Protein AF-A0A8J7JIS2-F1 (afdb_monomer_lite)

Radius of gyration: 19.35 Å; chains: 1; bounding box: 58×45×52 Å

pLDDT: mean 94.59, std 6.71, range [37.44, 98.81]

Foldseek 3Di:
DPPLPQVQVLQLVLLVVCQVVVVFWFWDFACAADPVRQDGGRFIKTWGWHDDPPDIDIFIDGPRVGGTDDDDWDKDQFDPLGFMEIADQSCCRDDLLWWDDFFFDDWADLDQCSFPLVLPPPVDRSHPLVFQFSDWDDDDFWTWGWDFDSRDPDRSGKIKTATDGPPPPPSRRDFDFQADDLVNLQRQLVVLVSHDQKKKKGWHTLQQDPGGGHIIMIDRPVDQASQNSFDWDDPPLFTFRPPQLATKTKDFSPDHSVSVVVVSVVCVVVVFTWMWMRGDRMTIIFTWDNRGQDHPLATRGGQHPCVSRRYHYHSDVVSSVPDHPVSSSVSNPRTGDDD

Sequence (339 aa):
METSSNLTMQLYRAWQQAIADNKLINDFQAVEDDPDGRWAKGDEIAFGIQRLGDQYAYYAQNHTQGRAIQSAVEEKTVDETGFICQFNGYRALRPGGQRKALGRQPAIPANAERCRFSCQDPTQSLSLLVRTPLIQVQLQHFTWSAFYNAAPIDPNGHFLWIPTPLGDPQGVLRHFPQYLTPRLLEDALVLFQTFHQTMLFFNSLHAGASVNHIHFQALYHGSVLAAEKYAFKDFGRYSLLDGYPAKVLAFSKENSWEKIFDWVHQFQKNSIPFNLMLLGDRIILIPRNGDHEIVSEFPGNGLAALGMSGKIVTIDPEAYAKVTRERIEKAFQKMTLDW

Structure (mmCIF, N/CA/C/O backbone):
data_AF-A0A8J7JIS2-F1
#
_entry.id   AF-A0A8J7JIS2-F1
#
loop_
_atom_site.group_PDB
_atom_site.id
_atom_site.type_symbol
_atom_site.label_atom_id
_atom_site.label_alt_id
_atom_site.label_comp_id
_atom_site.label_asym_id
_atom_site.label_entity_id
_atom_site.label_seq_id
_atom_site.pdbx_PDB_ins_code
_atom_site.Cartn_x
_atom_site.Cartn_y
_atom_site.Cartn_z
_atom_site.occupancy
_atom_site.B_iso_or_equiv
_atom_site.auth_seq_id
_atom_site.auth_comp_id
_atom_site.auth_asym_id
_atom_site.auth_atom_id
_atom_site.pdbx_PDB_model_num
ATOM 1 N N . MET A 1 1 ? 33.770 -4.017 5.039 1.00 42.16 1 MET A N 1
ATOM 2 C CA . MET A 1 1 ? 32.358 -3.869 4.641 1.00 42.16 1 MET A CA 1
ATOM 3 C C . MET A 1 1 ? 31.530 -4.330 5.818 1.00 42.16 1 MET A C 1
ATOM 5 O O . MET A 1 1 ? 31.434 -5.530 6.037 1.00 42.16 1 MET A O 1
ATOM 9 N N . GLU A 1 2 ? 31.070 -3.391 6.645 1.00 37.44 2 GLU A N 1
ATOM 10 C CA . GLU A 1 2 ? 30.124 -3.697 7.720 1.00 37.44 2 GLU A CA 1
ATOM 11 C C . GLU A 1 2 ? 28.904 -4.376 7.100 1.00 37.44 2 GLU A C 1
ATOM 13 O O . GLU A 1 2 ? 28.415 -3.945 6.055 1.00 37.44 2 GLU A O 1
ATOM 18 N N . THR A 1 3 ? 28.461 -5.478 7.697 1.00 45.59 3 THR A N 1
ATOM 19 C CA . THR A 1 3 ? 27.216 -6.146 7.326 1.00 45.59 3 THR A CA 1
ATOM 20 C C . THR A 1 3 ? 26.101 -5.112 7.383 1.00 45.59 3 THR A C 1
ATOM 22 O O . THR A 1 3 ? 25.685 -4.738 8.480 1.00 45.59 3 THR A O 1
ATOM 25 N N . SER A 1 4 ? 25.666 -4.618 6.218 1.00 56.75 4 SER A N 1
ATOM 26 C CA . SER A 1 4 ? 24.507 -3.738 6.104 1.00 56.75 4 SER A CA 1
ATOM 27 C C . SER A 1 4 ? 23.373 -4.395 6.879 1.00 56.75 4 SER A C 1
ATOM 29 O O . SER A 1 4 ? 22.944 -5.508 6.567 1.00 56.75 4 SER A O 1
ATOM 31 N N . SER A 1 5 ? 23.008 -3.777 7.996 1.00 65.25 5 SER A N 1
ATOM 32 C CA . SER A 1 5 ? 22.054 -4.337 8.937 1.00 65.25 5 SER A CA 1
ATOM 33 C C . SER A 1 5 ? 20.715 -4.501 8.223 1.00 65.25 5 SER A C 1
ATOM 35 O O . SER A 1 5 ? 20.157 -3.516 7.746 1.00 65.25 5 SER A O 1
ATOM 37 N N . ASN A 1 6 ? 20.209 -5.736 8.144 1.00 88.94 6 ASN A N 1
ATOM 38 C CA . ASN A 1 6 ? 18.956 -6.077 7.468 1.00 88.94 6 ASN A CA 1
ATOM 39 C C . ASN A 1 6 ? 17.817 -5.162 7.962 1.00 88.94 6 ASN A C 1
ATOM 41 O O . ASN A 1 6 ? 17.344 -5.298 9.097 1.00 88.94 6 ASN A O 1
ATOM 45 N N . LEU A 1 7 ? 17.386 -4.223 7.112 1.00 94.12 7 LEU A N 1
ATOM 46 C CA . LEU A 1 7 ? 16.434 -3.178 7.487 1.00 94.12 7 LEU A CA 1
ATOM 47 C C . LEU A 1 7 ? 15.060 -3.762 7.838 1.00 94.12 7 LEU A C 1
ATOM 49 O O . LEU A 1 7 ? 14.380 -3.235 8.717 1.00 94.12 7 LEU A O 1
ATOM 53 N N . THR A 1 8 ? 14.680 -4.895 7.236 1.00 94.25 8 THR A N 1
ATOM 54 C CA . THR A 1 8 ? 13.463 -5.631 7.607 1.00 94.25 8 THR A CA 1
ATOM 55 C C . THR A 1 8 ? 13.491 -6.048 9.073 1.00 94.25 8 THR A C 1
ATOM 57 O O . THR A 1 8 ? 12.515 -5.836 9.789 1.00 94.25 8 THR A O 1
ATOM 60 N N . MET A 1 9 ? 14.608 -6.602 9.551 1.00 93.75 9 MET A N 1
ATOM 61 C CA . MET A 1 9 ? 14.719 -7.036 10.947 1.00 93.75 9 MET A CA 1
ATOM 62 C C . MET A 1 9 ? 14.653 -5.858 11.916 1.00 93.75 9 MET A C 1
ATOM 64 O O . MET A 1 9 ? 14.050 -5.974 12.983 1.00 93.75 9 MET A O 1
ATOM 68 N N . GLN A 1 10 ? 15.252 -4.723 11.551 1.00 95.44 10 GLN A N 1
ATOM 69 C CA . GLN A 1 10 ? 15.156 -3.508 12.355 1.00 95.44 10 GLN A CA 1
ATOM 70 C C . GLN A 1 10 ? 13.709 -3.004 12.410 1.00 95.44 10 GLN A C 1
ATOM 72 O O . GLN A 1 10 ? 13.195 -2.767 13.502 1.00 95.44 10 GLN A O 1
ATOM 77 N N . LEU A 1 11 ? 13.038 -2.891 11.254 1.00 95.44 11 LEU A N 1
ATOM 78 C CA . LEU A 1 11 ? 11.638 -2.458 11.169 1.00 95.44 11 LEU A CA 1
ATOM 79 C C . LEU A 1 11 ? 10.728 -3.346 12.009 1.00 95.44 11 LEU A C 1
ATOM 81 O O . LEU A 1 11 ? 9.891 -2.840 12.751 1.00 95.44 11 LEU A O 1
ATOM 85 N N . TYR A 1 12 ? 10.901 -4.663 11.898 1.00 94.25 12 TYR A N 1
ATOM 86 C CA . TYR A 1 12 ? 10.088 -5.616 12.634 1.00 94.25 12 TYR A CA 1
ATOM 87 C C . TYR A 1 12 ? 10.311 -5.477 14.141 1.00 94.25 12 TYR A C 1
ATOM 89 O O . TYR A 1 12 ? 9.348 -5.345 14.884 1.00 94.25 12 TYR A O 1
ATOM 97 N N . ARG A 1 13 ? 11.558 -5.369 14.614 1.00 95.44 13 ARG A N 1
ATOM 98 C CA . ARG A 1 13 ? 11.826 -5.112 16.041 1.00 95.44 13 ARG A CA 1
ATOM 99 C C . ARG A 1 13 ? 11.199 -3.802 16.524 1.00 95.44 13 ARG A C 1
ATOM 101 O O . ARG A 1 13 ? 10.585 -3.782 17.587 1.00 95.44 13 ARG A O 1
ATOM 108 N N . ALA A 1 14 ? 11.312 -2.728 15.742 1.00 96.56 14 ALA A N 1
ATOM 109 C CA . ALA A 1 14 ? 10.706 -1.442 16.078 1.00 96.56 14 ALA A CA 1
ATOM 110 C C . ALA A 1 14 ? 9.168 -1.522 16.120 1.00 96.56 14 ALA A C 1
ATOM 112 O O . ALA A 1 14 ? 8.544 -0.939 17.003 1.00 96.56 14 ALA A O 1
ATOM 113 N N . TRP A 1 15 ? 8.556 -2.294 15.217 1.00 96.44 15 TRP A N 1
ATOM 114 C CA . TRP A 1 15 ? 7.124 -2.605 15.226 1.00 96.44 15 TRP A CA 1
ATOM 115 C C . TRP A 1 15 ? 6.701 -3.356 16.490 1.00 96.44 15 TRP A C 1
ATOM 117 O O . TRP A 1 15 ? 5.765 -2.940 17.168 1.00 96.44 15 TRP A O 1
ATOM 127 N N . GLN A 1 16 ? 7.417 -4.427 16.841 1.00 96.00 16 GLN A N 1
ATOM 128 C CA . GLN A 1 16 ? 7.144 -5.219 18.042 1.00 96.00 16 GLN A CA 1
ATOM 129 C C . GLN A 1 16 ? 7.253 -4.368 19.312 1.00 96.00 16 GLN A C 1
ATOM 131 O O . GLN A 1 16 ? 6.397 -4.466 20.191 1.00 96.00 16 GLN A O 1
ATOM 136 N N . GLN A 1 17 ? 8.268 -3.500 19.387 1.00 96.94 17 GLN A N 1
ATOM 137 C CA . GLN A 1 17 ? 8.414 -2.557 20.493 1.00 96.94 17 GLN A CA 1
ATOM 138 C C . GLN A 1 17 ? 7.256 -1.555 20.529 1.00 96.94 17 GLN A C 1
ATOM 140 O O . GLN A 1 17 ? 6.696 -1.302 21.588 1.00 96.94 17 GLN A O 1
ATOM 145 N N . ALA A 1 18 ? 6.842 -1.022 19.379 1.00 96.50 18 ALA A N 1
ATOM 146 C CA . ALA A 1 18 ? 5.717 -0.099 19.319 1.00 96.50 18 ALA A CA 1
ATOM 147 C C . ALA A 1 18 ? 4.389 -0.756 19.747 1.00 96.50 18 ALA A C 1
ATOM 149 O O . ALA A 1 18 ? 3.573 -0.093 20.385 1.00 96.50 18 ALA A O 1
ATOM 150 N N . ILE A 1 19 ? 4.180 -2.049 19.456 1.00 96.38 19 ILE A N 1
ATOM 151 C CA . ILE A 1 19 ? 3.048 -2.822 20.001 1.00 96.38 19 ILE A CA 1
ATOM 152 C C . ILE A 1 19 ? 3.158 -2.936 21.520 1.00 96.38 19 ILE A C 1
ATOM 154 O O . ILE A 1 19 ? 2.173 -2.698 22.212 1.00 96.38 19 ILE A O 1
ATOM 158 N N . ALA A 1 20 ? 4.334 -3.297 22.042 1.00 95.56 20 ALA A N 1
ATOM 159 C CA . ALA A 1 20 ? 4.553 -3.438 23.483 1.00 95.56 20 ALA A CA 1
ATOM 160 C C . ALA A 1 20 ? 4.310 -2.121 24.244 1.00 95.56 20 ALA A C 1
ATOM 162 O O . ALA A 1 20 ? 3.803 -2.139 25.362 1.00 95.56 20 ALA A O 1
ATOM 163 N N . ASP A 1 21 ? 4.601 -0.990 23.603 1.00 95.19 21 ASP A N 1
ATOM 164 C CA . ASP A 1 21 ? 4.351 0.356 24.120 1.00 95.19 21 ASP A CA 1
ATOM 165 C C . ASP A 1 21 ? 2.898 0.838 23.890 1.00 95.19 21 ASP A C 1
ATOM 167 O O . ASP A 1 21 ? 2.602 2.008 24.128 1.00 95.19 21 ASP A O 1
ATOM 171 N N . ASN A 1 22 ? 1.997 -0.013 23.375 1.00 93.69 22 ASN A N 1
ATOM 172 C CA . ASN A 1 22 ? 0.615 0.316 22.988 1.00 93.69 22 ASN A CA 1
ATOM 173 C C . ASN A 1 22 ? 0.476 1.471 21.974 1.00 93.69 22 ASN A C 1
ATOM 175 O O . ASN A 1 22 ? -0.593 2.061 21.840 1.00 93.69 22 ASN A O 1
ATOM 179 N N . LYS A 1 23 ? 1.521 1.778 21.196 1.00 93.62 23 LYS A N 1
ATOM 180 C CA . LYS A 1 23 ? 1.511 2.883 20.214 1.00 93.62 23 LYS A CA 1
ATOM 181 C C . LYS A 1 23 ? 0.639 2.598 18.988 1.00 93.62 23 LYS A C 1
ATOM 183 O O . LYS A 1 23 ? 0.361 3.501 18.205 1.00 93.62 23 LYS A O 1
ATOM 188 N N . LEU A 1 24 ? 0.254 1.340 18.774 1.00 94.00 24 LEU A N 1
ATOM 189 C CA . LEU A 1 24 ? -0.487 0.903 17.587 1.00 94.00 24 LEU A CA 1
ATOM 190 C C . LEU A 1 24 ? -1.997 0.829 17.797 1.00 94.00 24 LEU A C 1
ATOM 192 O O . LEU A 1 24 ? -2.705 0.456 16.864 1.00 94.00 24 LEU A O 1
ATOM 196 N N . ILE A 1 25 ? -2.481 1.189 18.983 1.00 94.50 25 ILE A N 1
ATOM 197 C CA . ILE A 1 25 ? -3.898 1.399 19.257 1.00 94.50 25 ILE A CA 1
ATOM 198 C C . ILE A 1 25 ? -4.163 2.887 19.063 1.00 94.50 25 ILE A C 1
ATOM 200 O O . ILE A 1 25 ? -3.504 3.721 19.675 1.00 94.50 25 ILE A O 1
ATOM 204 N N . ASN A 1 26 ? -5.075 3.211 18.152 1.00 92.38 26 ASN A N 1
ATOM 205 C CA . ASN A 1 26 ? -5.429 4.585 17.837 1.00 92.38 26 ASN A CA 1
ATOM 206 C C . ASN A 1 26 ? -6.899 4.821 18.159 1.00 92.38 26 ASN A C 1
ATOM 208 O O . ASN A 1 26 ? -7.743 3.994 17.811 1.00 92.38 26 ASN A O 1
ATOM 212 N N . ASP A 1 27 ? -7.183 5.981 18.738 1.00 92.62 27 ASP A N 1
ATOM 213 C CA . ASP A 1 27 ? -8.536 6.443 19.013 1.00 92.62 27 ASP A CA 1
ATOM 214 C C . ASP A 1 27 ? -9.029 7.391 17.916 1.00 92.62 27 ASP A C 1
ATOM 216 O O . ASP A 1 27 ? -8.308 8.281 17.442 1.00 92.62 27 ASP A O 1
ATOM 220 N N . PHE A 1 28 ? -10.285 7.215 17.521 1.00 91.62 28 PHE A N 1
ATOM 221 C CA . PHE A 1 28 ? -11.003 8.134 16.646 1.00 91.62 28 PHE A CA 1
ATOM 222 C C . PHE A 1 28 ? -12.500 8.108 16.945 1.00 91.62 28 PHE A C 1
ATOM 224 O O . PHE A 1 28 ? -13.026 7.157 17.517 1.00 91.62 28 PHE A O 1
ATOM 231 N N . GLN A 1 29 ? -13.203 9.149 16.507 1.00 92.50 29 GLN A N 1
ATOM 232 C CA . GLN A 1 29 ? -14.660 9.181 16.556 1.00 92.50 29 GLN A CA 1
ATOM 233 C C . GLN A 1 29 ? -15.252 8.503 15.320 1.00 92.50 29 GLN A C 1
ATOM 235 O O . GLN A 1 29 ? -14.838 8.772 14.185 1.00 92.50 29 GLN A O 1
ATOM 240 N N . ALA A 1 30 ? -16.240 7.636 15.531 1.00 91.88 30 ALA A N 1
ATOM 241 C CA . ALA A 1 30 ? -17.000 7.022 14.457 1.00 91.88 30 ALA A CA 1
ATOM 242 C C . ALA A 1 30 ? -17.738 8.097 13.646 1.00 91.88 30 ALA A C 1
ATOM 244 O O . ALA A 1 30 ? -18.489 8.912 14.181 1.00 91.88 30 ALA A O 1
ATOM 245 N N . VAL A 1 31 ? -17.545 8.103 12.328 1.00 90.31 31 VAL A N 1
ATOM 246 C CA . VAL A 1 31 ? -18.157 9.110 11.441 1.00 90.31 31 VAL A CA 1
ATOM 247 C C . VAL A 1 31 ? -19.582 8.750 11.008 1.00 90.31 31 VAL A C 1
ATOM 249 O O . VAL A 1 31 ? -20.302 9.606 10.488 1.00 90.31 31 VAL A O 1
ATOM 252 N N . GLU A 1 32 ? -19.996 7.508 11.252 1.00 89.88 32 GLU A N 1
ATOM 253 C CA . GLU A 1 32 ? -21.295 6.944 10.888 1.00 89.88 32 GLU A CA 1
ATOM 254 C C . GLU A 1 32 ? -21.664 5.753 11.778 1.00 89.88 32 GLU A C 1
ATOM 256 O O . GLU A 1 32 ? -20.810 5.215 12.489 1.00 89.88 32 GLU A O 1
ATOM 261 N N . ASP A 1 33 ? -22.936 5.362 11.716 1.00 90.88 33 ASP A N 1
ATOM 262 C CA . ASP A 1 33 ? -23.473 4.200 12.417 1.00 90.88 33 ASP A CA 1
ATOM 263 C C . ASP A 1 33 ? -23.023 2.898 11.747 1.00 90.88 33 ASP A C 1
ATOM 265 O O . ASP A 1 33 ? -22.961 2.796 10.521 1.00 90.88 33 ASP A O 1
ATOM 269 N N . ASP A 1 34 ? -22.745 1.879 12.555 1.00 88.94 34 ASP A N 1
ATOM 270 C CA . ASP A 1 34 ? -22.508 0.533 12.048 1.00 88.94 34 ASP A CA 1
ATOM 271 C C . ASP A 1 34 ? -23.828 -0.137 11.635 1.00 88.94 34 ASP A C 1
ATOM 273 O O . ASP A 1 34 ? -24.752 -0.186 12.452 1.00 88.94 34 ASP A O 1
ATOM 277 N N . PRO A 1 35 ? -23.927 -0.743 10.438 1.00 85.69 35 PRO A N 1
ATOM 278 C CA . PRO A 1 35 ? -25.125 -1.478 10.030 1.00 85.69 35 PRO A CA 1
ATOM 279 C C . PRO A 1 35 ? -25.492 -2.640 10.964 1.00 85.69 35 PRO A C 1
ATOM 281 O O . PRO A 1 35 ? -26.672 -2.952 11.1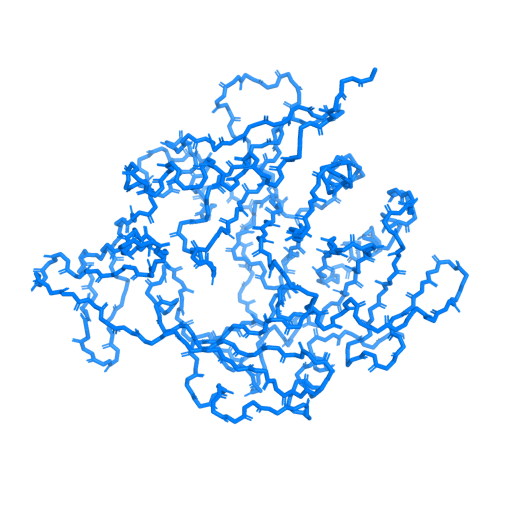10 1.00 85.69 35 PRO A O 1
ATOM 284 N N . ASP A 1 36 ? -24.498 -3.254 11.616 1.00 87.31 36 ASP A N 1
ATOM 285 C CA . ASP A 1 36 ? -24.696 -4.347 12.577 1.00 87.31 36 ASP A CA 1
ATOM 286 C C . ASP A 1 36 ? -24.899 -3.830 14.018 1.00 87.31 36 ASP A C 1
ATOM 288 O O . ASP A 1 36 ? -24.990 -4.612 14.967 1.00 87.31 36 ASP A O 1
ATOM 292 N N . GLY A 1 37 ? -24.954 -2.506 14.205 1.00 90.19 37 GLY A N 1
ATOM 293 C CA . GLY A 1 37 ? -25.183 -1.862 15.492 1.00 90.19 37 GLY A CA 1
ATOM 294 C C . GLY A 1 37 ? -24.044 -2.040 16.497 1.00 90.19 37 GLY A C 1
ATOM 295 O O . GLY A 1 37 ? -24.310 -2.011 17.699 1.00 90.19 37 GLY A O 1
ATOM 296 N N . ARG A 1 38 ? -22.791 -2.244 16.058 1.00 90.06 38 ARG A N 1
ATOM 297 C CA . ARG A 1 38 ? -21.596 -2.360 16.929 1.00 90.06 38 ARG A CA 1
ATOM 298 C C . ARG A 1 38 ? -21.080 -1.013 17.454 1.00 90.06 38 ARG A C 1
ATOM 300 O O . ARG A 1 38 ? -20.414 -0.979 18.490 1.00 90.06 38 ARG A O 1
ATOM 307 N N . TRP A 1 39 ? -21.403 0.086 16.783 1.00 93.06 39 TRP A N 1
ATOM 308 C CA . TRP A 1 39 ? -21.172 1.458 17.245 1.00 93.06 39 TRP A CA 1
ATOM 309 C C . TRP A 1 39 ? -22.180 2.412 16.600 1.00 93.06 39 TRP A C 1
ATOM 311 O O . TRP A 1 39 ? -22.793 2.084 15.582 1.00 93.06 39 TRP A O 1
ATOM 321 N N . ALA A 1 40 ? -22.338 3.585 17.202 1.00 94.69 40 ALA A N 1
ATOM 322 C CA . ALA A 1 40 ? -23.085 4.706 16.653 1.00 94.69 40 ALA A CA 1
ATOM 323 C C . ALA A 1 40 ? -22.133 5.812 16.183 1.00 94.69 40 ALA A C 1
ATOM 325 O O . ALA A 1 40 ? -20.991 5.923 16.638 1.00 94.69 40 ALA A O 1
ATOM 326 N N . LYS A 1 41 ? -22.610 6.667 15.281 1.00 94.44 41 LYS A N 1
ATOM 327 C CA . LYS A 1 41 ? -21.915 7.888 14.884 1.00 94.44 41 LYS A CA 1
ATOM 328 C C . LYS A 1 41 ? -21.607 8.742 16.117 1.00 94.44 41 LYS A C 1
ATOM 330 O O . LYS A 1 41 ? -22.506 9.098 16.874 1.00 94.44 41 LYS A O 1
ATOM 335 N N . GLY A 1 42 ? -20.347 9.139 16.259 1.00 94.19 42 GLY A N 1
ATOM 336 C CA . GLY A 1 42 ? -19.838 9.931 17.377 1.00 94.19 42 GLY A CA 1
ATOM 337 C C . GLY A 1 42 ? -19.219 9.107 18.507 1.00 94.19 42 GLY A C 1
ATOM 338 O O . GLY A 1 42 ? -18.520 9.696 19.326 1.00 94.19 42 GLY A O 1
ATOM 339 N N . ASP A 1 43 ? -19.408 7.782 18.531 1.00 95.62 43 ASP A N 1
ATOM 340 C CA . ASP A 1 43 ? -18.748 6.918 19.513 1.00 95.62 43 ASP A CA 1
ATOM 341 C C . ASP A 1 43 ? -17.219 6.986 19.371 1.00 95.62 43 ASP A C 1
ATOM 343 O O . ASP A 1 43 ? -16.676 7.045 18.263 1.00 95.62 43 ASP A O 1
ATOM 347 N N . GLU A 1 44 ? -16.520 6.932 20.499 1.00 95.69 44 GLU A N 1
ATOM 348 C CA . GLU A 1 44 ? -15.066 6.832 20.572 1.00 95.69 44 GLU A CA 1
ATOM 349 C C . GLU A 1 44 ? -14.636 5.377 20.388 1.00 95.69 44 GLU A C 1
ATOM 351 O O . GLU A 1 44 ? -14.966 4.498 21.192 1.00 95.69 44 GLU A O 1
ATOM 356 N N . ILE A 1 45 ? -13.896 5.121 19.311 1.00 95.00 45 ILE A N 1
ATOM 357 C CA . ILE A 1 45 ? -13.417 3.798 18.929 1.00 95.00 45 ILE A CA 1
ATOM 358 C C . ILE A 1 45 ? -11.902 3.756 19.055 1.00 95.00 45 ILE A C 1
ATOM 360 O O . ILE A 1 45 ? -11.201 4.513 18.384 1.00 95.00 45 ILE A O 1
ATOM 364 N N . ALA A 1 46 ? -11.409 2.805 19.840 1.00 95.25 46 ALA A N 1
ATOM 365 C CA . ALA A 1 46 ? -10.019 2.391 19.808 1.00 95.25 46 ALA A CA 1
ATOM 366 C C . ALA A 1 46 ? -9.861 1.231 18.830 1.00 95.25 46 ALA A C 1
ATOM 368 O O . ALA A 1 46 ? -10.578 0.234 18.921 1.00 95.25 46 ALA A O 1
ATOM 369 N N . PHE A 1 47 ? -8.913 1.335 17.905 1.00 95.06 47 PHE A N 1
ATOM 370 C CA . PHE A 1 47 ? -8.609 0.280 16.942 1.00 95.06 47 PHE A CA 1
ATOM 371 C C . PHE A 1 47 ? -7.110 0.207 16.661 1.00 95.06 47 PHE A C 1
ATOM 373 O O . PHE A 1 47 ? -6.423 1.225 16.551 1.00 95.06 47 PHE A O 1
ATOM 380 N N . GLY A 1 48 ? -6.593 -1.011 16.527 1.00 95.50 48 GLY A N 1
ATOM 381 C CA . GLY A 1 48 ? -5.167 -1.204 16.341 1.00 95.50 48 GLY A CA 1
ATOM 382 C C . GLY A 1 48 ? -4.713 -2.649 16.333 1.00 95.50 48 GLY A C 1
ATOM 383 O O . GLY A 1 48 ? -5.483 -3.567 16.050 1.00 95.50 48 GLY A O 1
ATOM 384 N N . ILE A 1 49 ? -3.438 -2.826 16.668 1.00 97.25 49 ILE A N 1
ATOM 385 C CA . ILE A 1 49 ? -2.807 -4.126 16.887 1.00 97.25 49 ILE A CA 1
ATOM 386 C C . ILE A 1 49 ? -2.348 -4.200 18.335 1.00 97.25 49 ILE A C 1
ATOM 388 O O . ILE A 1 49 ? -1.713 -3.273 18.835 1.00 97.25 49 ILE A O 1
ATOM 392 N N . GLN A 1 50 ? -2.633 -5.326 18.976 1.00 96.38 50 GLN A N 1
ATOM 393 C CA . GLN A 1 50 ? -2.163 -5.643 20.317 1.00 96.38 50 GLN A CA 1
ATOM 394 C C . GLN A 1 50 ? -1.417 -6.976 20.323 1.00 96.38 50 GLN A C 1
ATOM 396 O O . GLN A 1 50 ? -1.575 -7.811 19.426 1.00 96.38 50 GLN A O 1
ATOM 401 N N . ARG A 1 51 ? -0.624 -7.200 21.370 1.00 96.31 51 ARG A N 1
ATOM 402 C CA . ARG A 1 51 ? -0.018 -8.503 21.639 1.00 96.31 51 ARG A CA 1
ATOM 403 C C . ARG A 1 51 ? -1.004 -9.382 22.411 1.00 96.31 51 ARG A C 1
ATOM 405 O O . ARG A 1 51 ? -1.487 -8.980 23.464 1.00 96.31 51 ARG A O 1
ATOM 412 N N . LEU A 1 52 ? -1.255 -10.590 21.913 1.00 93.31 52 LEU A N 1
ATOM 413 C CA . LEU A 1 52 ? -2.048 -11.622 22.579 1.00 93.31 52 LEU A CA 1
ATOM 414 C C . LEU A 1 52 ? -1.196 -12.894 22.696 1.00 93.31 52 LEU A C 1
ATOM 416 O O . LEU A 1 52 ? -1.040 -13.647 21.736 1.00 93.31 52 LEU A O 1
ATOM 420 N N . GLY A 1 53 ? -0.588 -13.102 23.866 1.00 92.31 53 GLY A N 1
ATOM 421 C CA . GLY A 1 53 ? 0.416 -14.153 24.055 1.00 92.31 53 GLY A CA 1
ATOM 422 C C . GLY A 1 53 ? 1.646 -13.920 23.169 1.00 92.31 53 GLY A C 1
ATOM 423 O O . GLY A 1 53 ? 2.283 -12.866 23.245 1.00 92.31 53 GLY A O 1
ATOM 424 N N . ASP A 1 54 ? 1.958 -14.889 22.310 1.00 92.50 54 ASP A N 1
ATOM 425 C CA . ASP A 1 54 ? 3.083 -14.828 21.362 1.00 92.50 54 ASP A CA 1
ATOM 426 C C . ASP A 1 54 ? 2.684 -14.344 19.962 1.00 92.50 54 ASP A C 1
ATOM 428 O O . ASP A 1 54 ? 3.509 -14.321 19.050 1.00 92.50 54 ASP A O 1
ATOM 432 N N . GLN A 1 55 ? 1.426 -13.942 19.784 1.00 94.25 55 GLN A N 1
ATOM 433 C CA . GLN A 1 55 ? 0.896 -13.479 18.507 1.00 94.25 55 GLN A CA 1
ATOM 434 C C . GLN A 1 55 ? 0.503 -12.001 18.565 1.00 94.25 55 GLN A C 1
ATOM 436 O O . GLN A 1 55 ? 0.223 -11.439 19.628 1.00 94.25 55 GLN A O 1
ATOM 441 N N . TYR A 1 56 ? 0.463 -11.374 17.392 1.00 95.38 56 TYR A N 1
ATOM 442 C CA . TYR A 1 56 ? -0.105 -10.044 17.202 1.00 95.38 56 TYR A CA 1
ATOM 443 C C . TYR A 1 56 ? -1.496 -10.183 16.598 1.00 95.38 56 TYR A C 1
ATOM 445 O O . TYR A 1 56 ? -1.684 -10.895 15.613 1.00 95.38 56 TYR A O 1
ATOM 453 N N . ALA A 1 57 ? -2.470 -9.508 17.196 1.00 96.06 57 ALA A N 1
ATOM 454 C CA . ALA A 1 57 ? -3.868 -9.610 16.808 1.00 96.06 57 ALA A CA 1
ATOM 455 C C . ALA A 1 57 ? -4.496 -8.226 16.681 1.00 9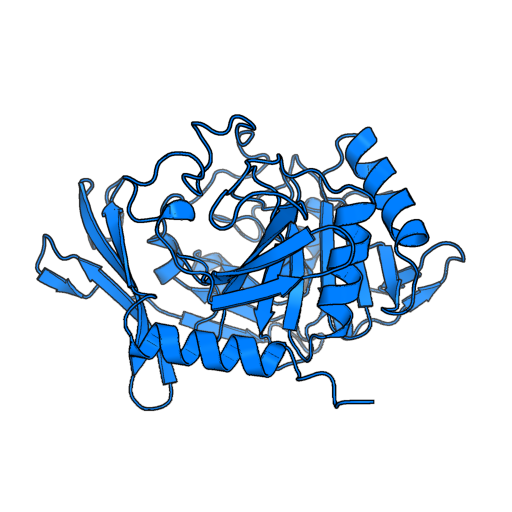6.06 57 ALA A C 1
ATOM 457 O O . ALA A 1 57 ? -4.068 -7.262 17.323 1.00 96.06 57 ALA A O 1
ATOM 458 N N . TYR A 1 58 ? -5.539 -8.142 15.862 1.00 96.94 58 TYR A N 1
ATOM 459 C CA . TYR A 1 58 ? -6.365 -6.948 15.795 1.00 96.94 58 TYR A CA 1
ATOM 460 C C . TYR A 1 58 ? -7.075 -6.705 17.121 1.00 96.94 58 TYR A C 1
ATOM 462 O O . TYR A 1 58 ? -7.562 -7.629 17.774 1.00 96.94 58 TYR A O 1
ATOM 470 N N . TYR A 1 59 ? -7.135 -5.435 17.491 1.00 96.19 59 TYR A N 1
ATOM 471 C CA . TYR A 1 59 ? -7.831 -4.935 18.659 1.00 96.19 59 TYR A CA 1
ATOM 472 C C . TYR A 1 59 ? -8.868 -3.914 18.218 1.00 96.19 59 TYR A C 1
ATOM 474 O O . TYR A 1 59 ? -8.563 -3.050 17.393 1.00 96.19 59 TYR A O 1
ATOM 482 N N . ALA A 1 60 ? -10.072 -3.997 18.782 1.00 96.88 60 ALA A N 1
ATOM 483 C CA . ALA A 1 60 ? -11.052 -2.933 18.667 1.00 96.88 60 ALA A CA 1
ATOM 484 C C . ALA A 1 60 ? -11.964 -2.865 19.897 1.00 96.88 60 ALA A C 1
ATOM 486 O O . ALA A 1 60 ? -12.474 -3.888 20.365 1.00 96.88 60 ALA A O 1
ATOM 487 N N . GLN A 1 61 ? -12.215 -1.653 20.385 1.00 97.12 61 GLN A N 1
ATOM 488 C CA . GLN A 1 61 ? -13.127 -1.385 21.491 1.00 97.12 61 GLN A CA 1
ATOM 489 C C . GLN A 1 61 ? -13.926 -0.111 21.218 1.00 97.12 61 GLN A C 1
ATOM 491 O O . GLN A 1 61 ? -13.383 0.888 20.757 1.00 97.12 61 GLN A O 1
ATOM 496 N N . ASN A 1 62 ? -15.217 -0.148 21.531 1.00 96.88 62 ASN A N 1
ATOM 497 C CA . ASN A 1 62 ? -16.047 1.039 21.651 1.00 96.88 62 ASN A CA 1
ATOM 498 C C . ASN A 1 62 ? -15.940 1.546 23.095 1.00 96.88 62 ASN A C 1
ATOM 500 O O . ASN A 1 62 ? -16.484 0.920 24.010 1.00 96.88 62 ASN A O 1
ATOM 504 N N . HIS A 1 63 ? -15.203 2.635 23.308 1.00 96.75 63 HIS A N 1
ATOM 505 C CA . HIS A 1 63 ? -15.000 3.223 24.631 1.00 96.75 63 HIS A CA 1
ATOM 506 C C . HIS A 1 63 ? -16.281 3.865 25.165 1.00 96.75 63 HIS A C 1
ATOM 508 O O . HIS A 1 63 ? -16.607 3.669 26.335 1.00 96.75 63 HIS A O 1
ATOM 514 N N . THR A 1 64 ? -17.057 4.535 24.308 1.00 96.81 64 THR A N 1
ATOM 515 C CA . THR A 1 64 ? -18.327 5.175 24.689 1.00 96.81 64 THR A CA 1
ATOM 516 C C . THR A 1 64 ? -19.328 4.174 25.259 1.00 96.81 64 THR A C 1
ATOM 518 O O . THR A 1 64 ? -20.001 4.449 26.249 1.00 96.81 64 THR A O 1
ATOM 521 N N . GLN A 1 65 ? -19.408 2.988 24.659 1.00 95.88 65 GLN A N 1
ATOM 522 C CA . GLN A 1 65 ? -20.338 1.933 25.062 1.00 95.88 65 GLN A CA 1
ATOM 523 C C . GLN A 1 65 ? -19.697 0.883 25.981 1.00 95.88 65 GLN A C 1
ATOM 525 O O . GLN A 1 65 ? -20.370 -0.059 26.399 1.00 95.88 65 GLN A O 1
ATOM 530 N N . GLY A 1 66 ? -18.398 1.005 26.272 1.00 95.94 66 GLY A N 1
ATOM 531 C CA . GLY A 1 66 ? -17.662 0.085 27.138 1.00 95.94 66 GLY A CA 1
ATOM 532 C C . GLY A 1 66 ? -17.616 -1.365 26.642 1.00 95.94 66 GLY A C 1
ATOM 533 O O . GLY A 1 66 ? -17.530 -2.277 27.463 1.00 95.94 66 GLY A O 1
ATOM 534 N N . ARG A 1 67 ? -17.682 -1.613 25.324 1.00 95.94 67 ARG A N 1
ATOM 535 C CA . ARG A 1 67 ? -17.737 -2.975 24.755 1.00 95.94 67 ARG A CA 1
ATOM 536 C C . ARG A 1 67 ? -16.655 -3.241 23.718 1.00 95.94 67 ARG A C 1
ATOM 538 O O . ARG A 1 67 ? -16.323 -2.378 22.909 1.00 95.94 67 ARG A O 1
ATOM 545 N N . ALA A 1 68 ? -16.134 -4.465 23.713 1.00 96.25 68 ALA A N 1
ATOM 546 C CA . ALA A 1 68 ? -15.229 -4.925 22.667 1.00 96.25 68 ALA A CA 1
ATOM 547 C C . ALA A 1 68 ? -15.964 -5.015 21.321 1.00 96.25 68 ALA A C 1
ATOM 549 O O . ALA A 1 68 ? -17.110 -5.465 21.260 1.00 96.25 68 ALA A O 1
ATOM 550 N N . ILE A 1 69 ? -15.285 -4.631 20.241 1.00 95.56 69 ILE A N 1
ATOM 551 C CA . ILE A 1 69 ? -15.766 -4.843 18.877 1.00 95.56 69 ILE A CA 1
ATOM 552 C C . ILE A 1 69 ? -15.044 -6.069 18.328 1.00 95.56 69 ILE A C 1
ATOM 554 O O . ILE A 1 69 ? -13.825 -6.076 18.164 1.00 95.56 69 ILE A O 1
ATOM 558 N N . GLN A 1 70 ? -15.803 -7.121 18.038 1.00 94.06 70 GLN A N 1
ATOM 559 C CA . GLN A 1 70 ? -15.265 -8.345 17.457 1.00 94.06 70 GLN A CA 1
ATOM 560 C C . GLN A 1 70 ? -15.522 -8.390 15.953 1.00 94.06 70 GLN A C 1
ATOM 562 O O . GLN A 1 70 ? -16.576 -7.980 15.461 1.00 94.06 70 GLN A O 1
ATOM 567 N N . SER A 1 71 ? -14.538 -8.891 15.216 1.00 93.31 71 SER A N 1
ATOM 568 C CA . SER A 1 71 ? -14.668 -9.197 13.800 1.00 93.31 71 SER A CA 1
ATOM 569 C C . SER A 1 71 ? -13.758 -10.364 13.436 1.00 93.31 71 SER A C 1
ATOM 571 O O . SER A 1 71 ? -12.889 -10.745 14.219 1.00 93.31 71 SER A O 1
ATOM 573 N N . ALA A 1 72 ? -13.963 -10.950 12.260 1.00 94.00 72 ALA A N 1
ATOM 574 C CA . ALA A 1 72 ? -13.141 -12.058 11.801 1.00 94.00 72 ALA A CA 1
ATOM 575 C C . ALA A 1 72 ? -11.979 -11.565 10.930 1.00 94.00 72 ALA A C 1
ATOM 577 O O . ALA A 1 72 ? -12.094 -10.591 10.173 1.00 94.00 72 ALA A O 1
ATOM 578 N N . VAL A 1 73 ? -10.861 -12.277 11.047 1.00 96.44 73 VAL A N 1
ATOM 579 C CA . VAL A 1 73 ? -9.754 -12.224 10.098 1.00 96.44 73 VAL A CA 1
ATOM 580 C C . VAL A 1 73 ? -9.510 -13.642 9.628 1.00 96.44 73 VAL A C 1
ATOM 582 O O . VAL A 1 73 ? -9.068 -14.488 10.398 1.00 96.44 73 VAL A O 1
ATOM 585 N N . GLU A 1 74 ? -9.833 -13.895 8.370 1.00 97.31 74 GLU A N 1
ATOM 586 C CA . GLU A 1 74 ? -9.761 -15.221 7.766 1.00 97.31 74 GLU A CA 1
ATOM 587 C C . GLU A 1 74 ? -8.936 -15.126 6.494 1.00 97.31 74 GLU A C 1
ATOM 589 O O . GLU A 1 74 ? -9.064 -14.168 5.734 1.00 97.31 74 GLU A O 1
ATOM 594 N N . GLU A 1 75 ? -8.090 -16.113 6.240 1.00 97.00 75 GLU A N 1
ATOM 595 C CA . GLU A 1 75 ? -7.228 -16.150 5.066 1.00 97.00 75 GLU A CA 1
ATOM 596 C C . GLU A 1 75 ? -7.355 -17.516 4.393 1.00 97.00 75 GLU A C 1
ATOM 598 O O . GLU A 1 75 ? -7.446 -18.540 5.067 1.00 97.00 75 GLU A O 1
ATOM 603 N N . LYS A 1 76 ? -7.403 -17.535 3.059 1.00 97.19 76 LYS A N 1
ATOM 604 C CA . LYS A 1 76 ? -7.357 -18.774 2.279 1.00 97.19 76 LYS A CA 1
ATOM 605 C C . LYS A 1 76 ? -6.560 -18.591 0.997 1.00 97.19 76 LYS A C 1
ATOM 607 O O . LYS A 1 76 ? -6.629 -17.543 0.348 1.00 97.19 76 LYS A O 1
ATOM 612 N N . THR A 1 77 ? -5.846 -19.638 0.609 1.00 97.75 77 THR A N 1
ATOM 613 C CA . THR A 1 77 ? -5.264 -19.755 -0.729 1.00 97.75 77 THR A CA 1
ATOM 614 C C . THR A 1 77 ? -6.375 -20.069 -1.729 1.00 97.75 77 THR A C 1
ATOM 616 O O . THR A 1 77 ? -7.222 -20.921 -1.470 1.00 97.75 77 THR A O 1
ATOM 619 N N . VAL A 1 78 ? -6.401 -19.349 -2.847 1.00 97.31 78 VAL A N 1
ATOM 620 C CA . VAL A 1 78 ? -7.457 -19.450 -3.864 1.00 97.31 78 VAL A CA 1
ATOM 621 C C . VAL A 1 78 ? -7.190 -20.597 -4.839 1.00 97.31 78 VAL A C 1
ATOM 623 O O . VAL A 1 78 ? -8.132 -21.280 -5.228 1.00 97.31 78 VAL A O 1
ATOM 626 N N . ASP A 1 79 ? -5.931 -20.806 -5.229 1.00 93.31 79 ASP A N 1
ATOM 627 C CA . ASP A 1 79 ? -5.507 -21.823 -6.201 1.00 93.31 79 ASP A CA 1
ATOM 628 C C . ASP A 1 79 ? -4.006 -22.171 -6.072 1.00 93.31 79 ASP A C 1
ATOM 630 O O . ASP A 1 79 ? -3.282 -21.590 -5.255 1.00 93.31 79 ASP A O 1
ATOM 634 N N . GLU A 1 80 ? -3.506 -23.093 -6.908 1.00 91.81 80 GLU A N 1
ATOM 635 C CA . GLU A 1 80 ? -2.082 -23.460 -6.952 1.00 91.81 80 GLU A CA 1
ATOM 636 C C . GLU A 1 80 ? -1.151 -22.325 -7.408 1.00 91.81 80 GLU A C 1
ATOM 638 O O . GLU A 1 80 ? 0.044 -22.333 -7.097 1.00 91.81 80 GLU A O 1
ATOM 643 N N . THR A 1 81 ? -1.682 -21.307 -8.092 1.00 90.12 81 THR A N 1
ATOM 644 C CA . THR A 1 81 ? -0.894 -20.144 -8.523 1.00 90.12 81 THR A CA 1
ATOM 645 C C . THR A 1 81 ? -0.558 -19.209 -7.358 1.00 90.12 81 THR A C 1
ATOM 647 O O . THR A 1 81 ? 0.280 -18.315 -7.488 1.00 90.12 81 THR A O 1
ATOM 650 N N . GLY A 1 82 ? -1.134 -19.463 -6.177 1.00 94.69 82 GLY A N 1
ATOM 651 C CA . GLY A 1 82 ? -0.735 -18.853 -4.916 1.00 94.69 82 GLY A CA 1
ATOM 652 C C . GLY A 1 82 ? -1.398 -17.522 -4.614 1.00 94.69 82 GLY A C 1
ATOM 653 O O . GLY A 1 82 ? -0.861 -16.770 -3.803 1.00 94.69 82 GLY A O 1
ATOM 654 N N . PHE A 1 83 ? -2.530 -17.214 -5.248 1.00 98.00 83 PHE A N 1
ATOM 655 C CA . PHE A 1 83 ? -3.341 -16.086 -4.803 1.00 98.00 83 PHE A CA 1
ATOM 656 C C . PHE A 1 83 ? -3.891 -16.363 -3.408 1.00 98.00 83 PHE A C 1
ATOM 658 O O . PHE A 1 83 ? -4.351 -17.462 -3.103 1.00 98.00 83 PHE A O 1
ATOM 665 N N . ILE A 1 84 ? -3.858 -15.340 -2.568 1.00 97.81 84 ILE A N 1
ATOM 666 C CA . ILE A 1 84 ? -4.365 -15.362 -1.206 1.00 97.81 84 ILE A CA 1
ATOM 667 C C . ILE A 1 84 ? -5.514 -14.367 -1.139 1.00 97.81 84 ILE A C 1
ATOM 669 O O . ILE A 1 84 ? -5.386 -13.227 -1.590 1.00 97.81 84 ILE A O 1
ATOM 673 N N . CYS A 1 85 ? -6.636 -14.786 -0.566 1.00 97.75 85 CYS A N 1
ATOM 674 C CA . CYS A 1 85 ? -7.713 -13.884 -0.201 1.00 97.75 85 CYS A CA 1
ATOM 675 C C . CYS A 1 85 ? -7.829 -13.845 1.318 1.00 97.75 85 CYS A C 1
ATOM 677 O O . CYS A 1 85 ? -7.900 -14.891 1.961 1.00 97.75 85 CYS A O 1
ATOM 679 N N . GLN A 1 86 ? -7.857 -12.640 1.874 1.00 97.31 86 GLN A N 1
ATOM 680 C CA . GLN A 1 86 ? -8.035 -12.379 3.290 1.00 97.31 86 GLN A CA 1
ATOM 681 C C . GLN A 1 86 ? -9.326 -11.584 3.493 1.00 97.31 86 GLN A C 1
ATOM 683 O O . GLN A 1 86 ? -9.469 -10.475 2.969 1.00 97.31 86 GLN A O 1
ATOM 688 N N . PHE A 1 87 ? -10.254 -12.123 4.274 1.00 97.25 87 PHE A N 1
ATOM 689 C CA . PHE A 1 87 ? -11.302 -11.329 4.896 1.00 97.25 87 PHE A CA 1
ATOM 690 C C . PHE A 1 87 ? -10.723 -10.651 6.134 1.00 97.25 87 PHE A C 1
ATOM 692 O O . PHE A 1 87 ? -10.102 -11.303 6.968 1.00 97.25 87 PHE A O 1
ATOM 699 N N . ASN A 1 88 ? -10.906 -9.340 6.256 1.00 96.00 88 ASN A N 1
ATOM 700 C CA . ASN A 1 88 ? -10.493 -8.598 7.441 1.00 96.00 88 ASN A CA 1
ATOM 701 C C . ASN A 1 88 ? -11.572 -7.582 7.814 1.00 96.00 88 ASN A C 1
ATOM 703 O O . ASN A 1 88 ? -11.533 -6.425 7.385 1.00 96.00 88 ASN A O 1
ATOM 707 N N . GLY A 1 89 ? -12.547 -8.024 8.609 1.00 93.88 89 GLY A N 1
ATOM 708 C CA . GLY A 1 89 ? -13.698 -7.197 8.963 1.00 93.88 89 GLY A CA 1
ATOM 709 C C . GLY A 1 89 ? -13.351 -6.013 9.874 1.00 93.88 89 GLY A C 1
ATOM 710 O O . GLY A 1 89 ? -14.018 -4.982 9.813 1.00 93.88 89 GLY A O 1
ATOM 711 N N . TYR A 1 90 ? -12.235 -6.071 10.611 1.00 93.69 90 TYR A N 1
ATOM 712 C CA . TYR A 1 90 ? -11.743 -4.929 11.389 1.00 93.69 90 TYR A CA 1
ATOM 713 C C . TYR A 1 90 ? -11.399 -3.716 10.520 1.00 93.69 90 TYR A C 1
ATOM 715 O O . TYR A 1 90 ? -11.446 -2.578 10.979 1.00 93.69 90 TYR A O 1
ATOM 723 N N . ARG A 1 91 ? -11.089 -3.914 9.234 1.00 91.75 91 ARG A N 1
ATOM 724 C CA . ARG A 1 91 ? -10.783 -2.797 8.331 1.00 91.75 91 ARG A CA 1
ATOM 725 C C . ARG A 1 91 ? -11.986 -1.937 7.970 1.00 91.75 91 ARG A C 1
ATOM 727 O O . ARG A 1 91 ? -11.761 -0.848 7.441 1.00 91.75 91 ARG A O 1
ATOM 734 N N . ALA A 1 92 ? -13.210 -2.387 8.241 1.00 89.38 92 ALA A N 1
ATOM 735 C CA . ALA A 1 92 ? -14.391 -1.536 8.138 1.00 89.38 92 ALA A CA 1
ATOM 736 C C . ALA A 1 92 ? -14.364 -0.400 9.180 1.00 89.38 92 ALA A C 1
ATOM 738 O O . ALA A 1 92 ? -14.902 0.668 8.919 1.00 89.38 92 ALA A O 1
ATOM 739 N N . LEU A 1 93 ? -13.657 -0.591 10.305 1.00 89.06 93 LEU A N 1
ATOM 740 C CA . LEU A 1 93 ? -13.575 0.380 11.403 1.00 89.06 93 LEU A CA 1
ATOM 741 C C . LEU A 1 93 ? -12.736 1.611 11.070 1.00 89.06 93 LEU A C 1
ATOM 743 O O . LEU A 1 93 ? -12.944 2.670 11.650 1.00 89.06 93 LEU A O 1
ATOM 747 N N . ARG A 1 94 ? -11.749 1.487 10.174 1.00 88.06 94 ARG A N 1
ATOM 748 C CA . ARG A 1 94 ? -10.813 2.589 9.912 1.00 88.06 94 ARG A CA 1
ATOM 749 C C . ARG A 1 94 ? -11.565 3.826 9.396 1.00 88.06 94 ARG A C 1
ATOM 751 O O . ARG A 1 94 ? -12.502 3.673 8.609 1.00 88.06 94 ARG A O 1
ATOM 758 N N . PRO A 1 95 ? -11.089 5.048 9.683 1.00 82.62 95 PRO A N 1
ATOM 759 C CA . PRO A 1 95 ? -11.602 6.245 9.027 1.00 82.62 95 PRO A CA 1
ATOM 760 C C . PRO A 1 95 ? -11.580 6.101 7.493 1.00 82.62 95 PRO A C 1
ATOM 762 O O . PRO A 1 95 ? -10.534 5.861 6.882 1.00 82.62 95 PRO A O 1
ATOM 765 N N . GLY A 1 96 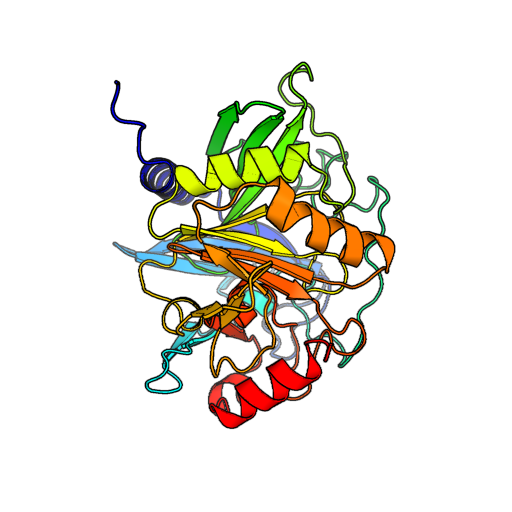? -12.754 6.194 6.858 1.00 83.31 96 GLY A N 1
ATOM 766 C CA . GLY A 1 96 ? -12.920 5.973 5.415 1.00 83.31 96 GLY A CA 1
ATOM 767 C C . GLY A 1 96 ? -12.845 4.505 4.960 1.00 83.31 96 GLY A C 1
ATOM 768 O O . GLY A 1 96 ? -12.609 4.247 3.777 1.00 83.31 96 GLY A O 1
ATOM 769 N N . GLY A 1 97 ? -13.011 3.550 5.881 1.00 83.88 97 GLY A N 1
ATOM 770 C CA . GLY A 1 97 ? -13.066 2.104 5.637 1.00 83.88 97 GLY A CA 1
ATOM 771 C C . GLY A 1 97 ? -14.363 1.593 5.027 1.00 83.88 97 GLY A C 1
ATOM 772 O O . GLY A 1 97 ? -14.454 0.405 4.729 1.00 83.88 97 GLY A O 1
ATOM 773 N N . GLN A 1 98 ? -15.320 2.490 4.824 1.00 83.00 98 GLN A N 1
ATOM 774 C CA . GLN A 1 98 ? -16.668 2.170 4.396 1.00 83.00 98 GLN A CA 1
ATOM 775 C C . GLN A 1 98 ? -16.742 1.608 2.991 1.00 83.00 98 GLN A C 1
ATOM 777 O O . GLN A 1 98 ? -15.839 1.801 2.170 1.00 83.00 98 GLN A O 1
ATOM 782 N N . ARG A 1 99 ? -17.858 0.924 2.715 1.00 88.06 99 ARG A N 1
ATOM 783 C CA . ARG A 1 99 ? -18.154 0.421 1.377 1.00 88.06 99 ARG A CA 1
ATOM 784 C C . ARG A 1 99 ? -18.233 1.592 0.410 1.00 88.06 99 ARG A C 1
ATOM 786 O O . ARG A 1 99 ? -19.101 2.453 0.503 1.00 88.06 99 ARG A O 1
ATOM 793 N N . LYS A 1 100 ? -17.311 1.598 -0.539 1.00 91.81 100 LYS A N 1
ATOM 794 C CA . LYS A 1 100 ? -17.273 2.578 -1.614 1.00 91.81 100 LYS A CA 1
ATOM 795 C C . LYS A 1 100 ? -18.092 2.112 -2.812 1.00 91.81 100 LYS A C 1
ATOM 797 O O . LYS A 1 100 ? -18.234 0.910 -3.051 1.00 91.81 100 LYS A O 1
ATOM 802 N N . ALA A 1 101 ? -18.599 3.080 -3.570 1.00 95.25 101 ALA A N 1
ATOM 803 C CA . ALA A 1 101 ? -19.301 2.827 -4.821 1.00 95.25 101 ALA A CA 1
ATOM 804 C C . ALA A 1 101 ? -18.381 2.143 -5.844 1.00 95.25 101 ALA A C 1
ATOM 806 O O . ALA A 1 101 ? -17.163 2.329 -5.818 1.00 95.25 101 ALA A O 1
ATOM 807 N N . LEU A 1 102 ? -18.973 1.364 -6.750 1.00 97.31 102 LEU A N 1
ATOM 808 C CA . LEU A 1 102 ? -18.249 0.768 -7.872 1.00 97.31 102 LEU A CA 1
ATOM 809 C C . LEU A 1 102 ? -17.741 1.852 -8.835 1.00 97.31 102 LEU A C 1
ATOM 811 O O . LEU A 1 102 ? -18.350 2.911 -8.973 1.00 97.31 102 LEU A O 1
ATOM 815 N N . GLY A 1 103 ? -16.651 1.545 -9.531 1.00 97.69 103 GLY A N 1
ATOM 816 C CA . GLY A 1 103 ? -16.016 2.414 -10.512 1.00 97.69 103 GLY A CA 1
ATOM 817 C C . GLY A 1 103 ? -15.053 3.426 -9.895 1.00 97.69 103 GLY A C 1
ATOM 818 O O . GLY A 1 103 ? -14.430 3.176 -8.855 1.00 97.69 103 GLY A O 1
ATOM 819 N N . ARG A 1 104 ? -14.911 4.564 -10.574 1.00 97.44 104 ARG A N 1
ATOM 820 C CA . ARG A 1 104 ? -14.028 5.671 -10.198 1.00 97.44 104 ARG A CA 1
ATOM 821 C C . ARG A 1 104 ? -14.383 6.275 -8.846 1.00 97.44 104 ARG A C 1
ATOM 823 O O . ARG A 1 104 ? -15.546 6.547 -8.557 1.00 97.44 104 ARG A O 1
ATOM 830 N N . GLN A 1 105 ? -13.364 6.559 -8.046 1.00 96.88 105 GLN A N 1
ATOM 831 C CA . GLN A 1 105 ? -13.514 7.224 -6.759 1.00 96.88 105 GLN A CA 1
ATOM 832 C C . GLN A 1 105 ? -13.293 8.738 -6.883 1.00 96.88 105 GLN A C 1
ATOM 834 O O . GLN A 1 105 ? -12.592 9.199 -7.792 1.00 96.88 105 GLN A O 1
ATOM 839 N N . PRO A 1 106 ? -13.855 9.541 -5.958 1.00 96.19 106 PRO A N 1
ATOM 840 C CA . PRO A 1 106 ? -13.581 10.970 -5.908 1.00 96.19 106 PRO A CA 1
ATOM 841 C C . PRO A 1 106 ? -12.080 11.259 -5.813 1.00 96.19 106 PRO A C 1
ATOM 843 O O . PRO A 1 106 ? -11.348 10.588 -5.079 1.00 96.19 106 PRO A O 1
ATOM 846 N N . ALA A 1 107 ? -11.628 12.289 -6.530 1.00 96.62 107 ALA A N 1
ATOM 847 C CA . ALA A 1 107 ? -10.237 12.718 -6.488 1.00 96.62 107 ALA A CA 1
ATOM 848 C C . ALA A 1 107 ? -9.827 13.128 -5.063 1.00 96.62 107 ALA A C 1
ATOM 850 O O . ALA A 1 107 ? -10.569 13.808 -4.349 1.00 96.62 107 ALA A O 1
ATOM 851 N N . ILE A 1 108 ? -8.620 12.730 -4.659 1.00 96.38 108 ILE A N 1
ATOM 852 C CA . ILE A 1 108 ? -8.066 13.081 -3.350 1.00 96.38 108 ILE A CA 1
ATOM 853 C C . ILE A 1 108 ? -7.398 14.458 -3.467 1.00 96.38 108 ILE A C 1
ATOM 855 O O . ILE A 1 108 ? -6.477 14.603 -4.279 1.00 96.38 108 ILE A O 1
ATOM 859 N N . PRO A 1 109 ? -7.815 15.462 -2.674 1.00 96.25 109 PRO A N 1
ATOM 860 C CA . PRO A 1 109 ? -7.261 16.810 -2.764 1.00 96.25 109 PRO A CA 1
ATOM 861 C C . PRO A 1 109 ? -5.743 16.823 -2.560 1.00 96.25 109 PRO A C 1
ATOM 863 O O . PRO A 1 109 ? -5.238 16.125 -1.685 1.00 96.25 109 PRO A O 1
ATOM 866 N N . ALA A 1 110 ? -5.029 17.616 -3.363 1.00 95.56 110 ALA A N 1
ATOM 867 C CA . ALA A 1 110 ? -3.571 17.773 -3.285 1.00 95.56 110 ALA A CA 1
ATOM 868 C C . ALA A 1 110 ? -3.121 18.842 -2.277 1.00 95.56 110 ALA A C 1
ATOM 870 O O . ALA A 1 110 ? -1.930 19.087 -2.132 1.00 95.56 110 ALA A O 1
ATOM 871 N N . ASN A 1 111 ? -4.064 19.539 -1.644 1.00 96.19 111 ASN A N 1
ATOM 872 C CA . ASN A 1 111 ? -3.755 20.624 -0.730 1.00 96.19 111 ASN A CA 1
ATOM 873 C C . ASN A 1 111 ? -3.449 20.078 0.673 1.00 96.19 111 ASN A C 1
ATOM 875 O O . ASN A 1 111 ? -4.110 19.157 1.168 1.00 96.19 111 ASN A O 1
ATOM 879 N N . ALA A 1 112 ? -2.436 20.655 1.310 1.00 96.12 112 ALA A N 1
ATOM 880 C CA . ALA A 1 112 ? -1.860 20.131 2.539 1.00 96.12 112 ALA A CA 1
ATOM 881 C C . ALA A 1 112 ? -2.820 20.219 3.740 1.00 96.12 112 ALA A C 1
ATOM 883 O O . ALA A 1 112 ? -2.819 19.324 4.585 1.00 96.12 112 ALA A O 1
ATOM 884 N N . GLU A 1 113 ? -3.729 21.198 3.747 1.00 95.75 113 GLU A N 1
ATOM 885 C CA . GLU A 1 113 ? -4.736 21.410 4.798 1.00 95.75 113 GLU A CA 1
ATOM 886 C C . GLU A 1 113 ? -5.783 20.286 4.838 1.00 95.75 113 GLU A C 1
ATOM 888 O O . GLU A 1 113 ? -6.482 20.106 5.831 1.00 95.75 113 GLU A O 1
ATOM 893 N N . ARG A 1 114 ? -5.915 19.520 3.745 1.00 95.06 114 ARG A N 1
ATOM 894 C CA . ARG A 1 114 ? -6.804 18.349 3.639 1.00 95.06 114 ARG A CA 1
ATOM 895 C C . ARG A 1 114 ? -6.037 17.029 3.605 1.00 95.06 114 ARG A C 1
ATOM 897 O O . ARG A 1 114 ? -6.606 15.983 3.280 1.00 95.06 114 ARG A O 1
ATOM 904 N N . CYS A 1 115 ? -4.742 17.053 3.915 1.00 96.25 115 CYS A N 1
ATOM 905 C CA . CYS A 1 115 ? -3.934 15.848 3.947 1.00 96.25 115 CYS A CA 1
ATOM 906 C C . CYS A 1 115 ? -4.416 14.920 5.069 1.00 96.25 115 CYS A C 1
ATOM 908 O O . CYS A 1 115 ? -4.423 15.296 6.234 1.00 96.25 115 CYS A O 1
ATOM 910 N N . ARG A 1 116 ? -4.750 13.667 4.740 1.00 94.88 116 ARG A N 1
ATOM 911 C CA . ARG A 1 116 ? -5.203 12.666 5.729 1.00 94.88 116 ARG A CA 1
ATOM 912 C C . ARG A 1 116 ? -4.111 12.170 6.684 1.00 94.88 116 ARG A C 1
ATOM 914 O O . ARG A 1 116 ? -4.410 11.417 7.600 1.00 94.88 116 ARG A O 1
ATOM 921 N N . PHE A 1 117 ? -2.861 12.570 6.465 1.00 95.75 117 PHE A N 1
ATOM 922 C CA . PHE A 1 117 ? -1.790 12.425 7.454 1.00 95.75 117 PHE A CA 1
ATOM 923 C C . PHE A 1 117 ? -1.725 13.598 8.438 1.00 95.75 117 PHE A C 1
ATOM 925 O O . PHE A 1 117 ? -0.833 13.620 9.284 1.00 95.75 117 PHE A O 1
ATOM 932 N N . SER A 1 118 ? -2.609 14.590 8.287 1.00 95.44 118 SER A N 1
ATOM 933 C CA . SER A 1 118 ? -2.640 15.829 9.065 1.00 95.44 118 SER A CA 1
ATOM 934 C C . SER A 1 118 ? -1.259 16.481 9.162 1.00 95.44 118 SER A C 1
ATOM 936 O O . SER A 1 118 ? -0.859 16.978 10.207 1.00 95.44 118 SER A O 1
ATOM 938 N N . CYS A 1 119 ? -0.504 16.479 8.056 1.00 95.25 119 CYS A N 1
ATOM 939 C CA . CYS A 1 119 ? 0.913 16.861 8.024 1.00 95.25 119 CYS A CA 1
ATOM 940 C C . CYS A 1 119 ? 1.189 18.355 8.284 1.00 95.25 119 CYS A C 1
ATOM 942 O O . CYS A 1 119 ? 2.329 18.789 8.168 1.00 95.25 119 CYS A O 1
ATOM 944 N N . GLN A 1 120 ? 0.160 19.139 8.604 1.00 95.06 120 GLN A N 1
ATOM 945 C CA . GLN A 1 120 ? 0.245 20.541 9.023 1.00 95.06 120 GLN A CA 1
ATOM 946 C C . GLN A 1 120 ? -0.530 20.824 10.319 1.00 95.06 120 GLN A C 1
ATOM 948 O O . GLN A 1 120 ? -0.523 21.955 10.791 1.00 95.06 120 GLN A O 1
ATOM 953 N N . ASP A 1 121 ? -1.197 19.820 10.891 1.00 94.69 121 ASP A N 1
ATOM 954 C CA . ASP A 1 121 ? -2.020 19.970 12.087 1.00 94.69 121 ASP A CA 1
ATOM 955 C C . ASP A 1 121 ? -1.575 18.948 13.146 1.00 94.69 121 ASP A C 1
ATOM 957 O O . ASP A 1 121 ? -1.923 17.766 13.044 1.00 94.69 121 ASP A O 1
ATOM 961 N N . PRO A 1 122 ? -0.777 19.363 14.147 1.00 94.81 122 PRO A N 1
ATOM 962 C CA . PRO A 1 122 ? -0.341 18.486 15.228 1.00 94.81 122 PRO A CA 1
ATOM 963 C C . PRO A 1 122 ? -1.443 18.230 16.268 1.00 94.81 122 PRO A C 1
ATOM 965 O O . PRO A 1 122 ? -1.241 17.420 17.164 1.00 94.81 122 PRO A O 1
ATOM 968 N N . THR A 1 123 ? -2.598 18.902 16.187 1.00 93.81 123 THR A N 1
ATOM 969 C CA . THR A 1 123 ? -3.702 18.689 17.139 1.00 93.81 123 THR A CA 1
ATOM 970 C C . THR A 1 123 ? -4.508 17.427 16.827 1.00 93.81 123 THR A C 1
ATOM 972 O O . THR A 1 123 ? -5.192 16.898 17.700 1.00 93.81 123 THR A O 1
ATOM 975 N N . GLN A 1 124 ? -4.400 16.903 15.601 1.00 90.94 124 GLN A N 1
ATOM 976 C CA . GLN A 1 124 ? -5.040 15.649 15.206 1.00 90.94 124 GLN A CA 1
ATOM 977 C C . GLN A 1 124 ? -4.283 14.456 15.798 1.00 90.94 124 GLN A C 1
ATOM 979 O O . GLN A 1 124 ? -3.085 14.304 15.556 1.00 90.94 124 GLN A O 1
ATOM 984 N N . SER A 1 125 ? -4.991 13.548 16.476 1.00 87.88 125 SER A N 1
ATOM 985 C CA . SER A 1 125 ? -4.403 12.354 17.113 1.00 87.88 125 SER A CA 1
ATOM 986 C C . SER A 1 125 ? -3.617 11.464 16.140 1.00 87.88 125 SER A C 1
ATOM 988 O O . SER A 1 125 ? -2.587 10.896 16.494 1.00 87.88 125 SER A O 1
ATOM 990 N N . LEU A 1 126 ? -4.070 11.374 14.886 1.00 89.62 126 LEU A N 1
ATOM 991 C CA . LEU A 1 126 ? -3.435 10.574 13.833 1.00 89.62 126 LEU A CA 1
ATOM 992 C C . LEU A 1 126 ? -2.346 11.322 13.045 1.00 89.62 126 LEU A C 1
ATOM 994 O O . LEU A 1 126 ? -1.805 10.771 12.079 1.00 89.62 126 LEU A O 1
ATOM 998 N N . SER A 1 127 ? -2.027 12.563 13.423 1.00 94.75 127 SER A N 1
ATOM 999 C CA . SER A 1 127 ? -1.050 13.390 12.715 1.00 94.75 127 SER A CA 1
ATOM 1000 C C . SER A 1 127 ? 0.335 12.759 12.708 1.00 94.75 127 SER A C 1
ATOM 1002 O O . SER A 1 127 ? 0.846 12.323 13.738 1.00 94.75 127 SER A O 1
ATOM 1004 N N . LEU A 1 128 ? 0.997 12.757 11.550 1.00 95.62 128 LEU A N 1
ATOM 1005 C CA . LEU A 1 128 ? 2.398 12.335 11.472 1.00 95.62 128 LEU A CA 1
ATOM 1006 C C . LEU A 1 128 ? 3.349 13.275 12.232 1.00 95.62 128 LEU A C 1
ATOM 1008 O O . LEU A 1 128 ? 4.451 12.855 12.562 1.00 95.62 128 LEU A O 1
ATOM 1012 N N . LEU A 1 129 ? 2.932 14.508 12.545 1.00 94.94 129 LEU A N 1
ATOM 1013 C CA . LEU A 1 129 ? 3.752 15.476 13.286 1.00 94.94 129 LEU A CA 1
ATOM 1014 C C . LEU A 1 129 ? 3.947 15.105 14.762 1.00 94.94 129 LEU A C 1
ATOM 1016 O O . LEU A 1 129 ? 4.942 15.500 15.361 1.00 94.94 129 LEU A O 1
ATOM 1020 N N . VAL A 1 130 ? 3.009 14.358 15.351 1.00 93.81 130 VAL A N 1
ATOM 1021 C CA . VAL A 1 130 ? 3.060 13.948 16.769 1.00 93.81 130 VAL A CA 1
ATOM 1022 C C . VAL A 1 130 ? 3.477 12.493 16.953 1.00 93.81 130 VAL A C 1
ATOM 1024 O O . VAL A 1 130 ? 3.552 11.992 18.072 1.00 93.81 130 VAL A O 1
ATOM 1027 N N . ARG A 1 131 ? 3.755 11.795 15.851 1.00 93.31 131 ARG A N 1
ATOM 1028 C CA . ARG A 1 131 ? 4.130 10.385 15.852 1.00 93.31 131 ARG A CA 1
ATOM 1029 C C . ARG A 1 131 ? 5.630 10.277 15.648 1.00 93.31 131 ARG A C 1
ATOM 1031 O O . ARG A 1 131 ? 6.177 10.822 14.699 1.00 93.31 131 ARG A O 1
ATOM 1038 N N . THR A 1 132 ? 6.307 9.545 16.522 1.00 94.31 132 THR A N 1
ATOM 1039 C CA . THR A 1 132 ? 7.734 9.269 16.346 1.00 94.31 132 THR A CA 1
ATOM 1040 C C . THR A 1 132 ? 7.918 8.239 15.225 1.00 94.31 132 THR A C 1
ATOM 1042 O O . THR A 1 132 ? 7.273 7.184 15.276 1.00 94.31 132 THR A O 1
ATOM 1045 N N . PRO A 1 133 ? 8.777 8.495 14.218 1.00 96.56 133 PRO A N 1
ATOM 1046 C CA . PRO A 1 133 ? 9.172 7.467 13.265 1.00 96.56 133 PRO A CA 1
ATOM 1047 C C . PRO A 1 133 ? 9.735 6.240 13.991 1.00 96.56 133 PRO A C 1
ATOM 1049 O O . PRO A 1 133 ? 10.484 6.370 14.954 1.00 96.56 133 PRO A O 1
ATOM 1052 N N . LEU A 1 134 ? 9.401 5.046 13.511 1.00 97.00 134 LEU A N 1
ATOM 1053 C CA . LEU A 1 134 ? 9.975 3.793 14.000 1.00 97.00 134 LEU A CA 1
ATOM 1054 C C . LEU A 1 134 ? 11.462 3.703 13.653 1.00 97.00 134 LEU A C 1
ATOM 1056 O O . LEU A 1 134 ? 12.263 3.259 14.469 1.00 97.00 134 LEU A O 1
ATOM 1060 N N . ILE A 1 135 ? 11.809 4.105 12.427 1.00 96.81 135 ILE A N 1
ATOM 1061 C CA . ILE A 1 135 ? 13.167 4.109 11.878 1.00 96.81 135 ILE A CA 1
ATOM 1062 C C . ILE A 1 135 ? 13.304 5.296 10.930 1.00 96.81 135 ILE A C 1
ATOM 1064 O O . ILE A 1 135 ? 12.335 5.695 10.280 1.00 96.81 135 ILE A O 1
ATOM 1068 N N . GLN A 1 136 ? 14.518 5.832 10.824 1.00 96.56 136 GLN A N 1
ATOM 1069 C CA . GLN A 1 136 ? 14.891 6.796 9.797 1.00 96.56 136 GLN A CA 1
ATOM 1070 C C . GLN A 1 136 ? 16.142 6.313 9.065 1.00 96.56 136 GLN A C 1
ATOM 1072 O O . GLN A 1 136 ? 17.078 5.818 9.691 1.00 96.56 136 GLN A O 1
ATOM 1077 N N . VAL A 1 137 ? 16.151 6.455 7.743 1.00 96.56 137 VAL A N 1
ATOM 1078 C CA . VAL A 1 137 ? 17.274 6.083 6.878 1.00 96.56 137 VAL A CA 1
ATOM 1079 C C . VAL A 1 137 ? 17.612 7.276 6.004 1.00 96.56 137 VAL A C 1
ATOM 1081 O O . VAL A 1 137 ? 16.774 7.747 5.238 1.00 96.56 137 VAL A O 1
ATOM 1084 N N . GLN A 1 138 ? 18.836 7.776 6.118 1.00 96.75 138 GLN A N 1
ATOM 1085 C CA . GLN A 1 138 ? 19.330 8.816 5.228 1.00 96.75 138 GLN A CA 1
ATOM 1086 C C . GLN A 1 138 ? 19.865 8.174 3.945 1.00 96.75 138 GLN A C 1
ATOM 1088 O O . GLN A 1 138 ? 20.773 7.346 4.006 1.00 96.75 138 GLN A O 1
ATOM 1093 N N . LEU A 1 139 ? 19.293 8.546 2.803 1.00 97.06 139 LEU A N 1
ATOM 1094 C CA . LEU A 1 139 ? 19.721 8.106 1.475 1.00 97.06 139 LEU A CA 1
ATOM 1095 C C . LEU A 1 139 ? 20.325 9.284 0.699 1.00 97.06 139 LEU A C 1
ATOM 1097 O O . LEU A 1 139 ? 20.727 10.283 1.298 1.00 97.06 139 LEU A O 1
ATOM 1101 N N . GLN A 1 140 ? 20.458 9.154 -0.621 1.00 97.56 140 GLN A N 1
ATOM 1102 C CA . GLN A 1 140 ? 21.169 10.129 -1.443 1.00 97.56 140 GLN A CA 1
ATOM 1103 C C . GLN A 1 140 ? 20.439 11.472 -1.507 1.00 97.56 140 GLN A C 1
ATOM 1105 O O . GLN A 1 140 ? 21.090 12.518 -1.494 1.00 97.56 140 GLN A O 1
ATOM 1110 N N . HIS A 1 141 ? 19.105 11.455 -1.575 1.00 97.88 141 HIS A N 1
ATOM 1111 C CA . HIS A 1 141 ? 18.310 12.668 -1.793 1.00 97.88 141 HIS A CA 1
ATOM 1112 C C . HIS A 1 141 ? 17.403 13.031 -0.620 1.00 97.88 141 HIS A C 1
ATOM 1114 O O . HIS A 1 141 ? 17.080 14.211 -0.444 1.00 97.88 141 HIS A O 1
ATOM 1120 N N . PHE A 1 142 ? 16.994 12.045 0.178 1.00 98.06 142 PHE A N 1
ATOM 1121 C CA . PHE A 1 142 ? 16.049 12.230 1.274 1.00 98.06 142 PHE A CA 1
ATOM 1122 C C . PHE A 1 142 ? 16.452 11.456 2.536 1.00 98.06 142 PHE A C 1
ATOM 1124 O O . PHE A 1 142 ? 17.096 10.408 2.488 1.00 98.06 142 PHE A O 1
ATOM 1131 N N . THR A 1 143 ? 15.980 11.940 3.683 1.00 97.38 143 THR A N 1
ATOM 1132 C CA . THR A 1 143 ? 15.810 11.123 4.885 1.00 97.38 143 THR A CA 1
ATOM 1133 C C . THR A 1 143 ? 14.439 10.463 4.826 1.00 97.38 143 THR A C 1
ATOM 1135 O O . THR A 1 143 ? 13.408 11.134 4.870 1.00 97.38 143 THR A O 1
ATOM 1138 N N . TRP A 1 144 ? 14.419 9.140 4.745 1.00 97.75 144 TRP A N 1
ATOM 1139 C CA . TRP A 1 144 ? 13.211 8.329 4.706 1.00 97.75 144 TRP A CA 1
ATOM 1140 C C . TRP A 1 144 ? 12.817 7.905 6.112 1.00 97.75 144 TRP A C 1
ATOM 1142 O O . TRP A 1 144 ? 13.565 7.206 6.791 1.00 97.75 144 TRP A O 1
ATOM 1152 N N . SER A 1 145 ? 11.633 8.323 6.547 1.00 97.88 145 SER A N 1
ATOM 1153 C CA . SER A 1 145 ? 11.096 8.011 7.871 1.00 97.88 145 SER A CA 1
ATOM 1154 C C . SER A 1 145 ? 9.999 6.955 7.758 1.00 97.88 145 SER A C 1
ATOM 1156 O O . SER A 1 145 ? 9.021 7.153 7.036 1.00 97.88 145 SER A O 1
ATOM 1158 N N . ALA A 1 146 ? 10.156 5.840 8.469 1.00 98.12 146 ALA A N 1
ATOM 1159 C CA . ALA A 1 146 ? 9.160 4.781 8.555 1.00 98.12 146 ALA A CA 1
ATOM 1160 C C . ALA A 1 146 ? 8.222 5.025 9.738 1.00 98.12 146 ALA A C 1
ATOM 1162 O O . ALA A 1 146 ? 8.651 5.016 10.887 1.00 98.12 146 ALA A O 1
ATOM 1163 N N . PHE A 1 147 ? 6.930 5.172 9.481 1.00 97.88 147 PHE A N 1
ATOM 1164 C CA . PHE A 1 147 ? 5.879 5.208 10.497 1.00 97.88 147 PHE A CA 1
ATOM 1165 C C . PHE A 1 147 ? 5.060 3.919 10.419 1.00 97.88 147 PHE A C 1
ATOM 1167 O O . PHE A 1 147 ? 4.928 3.337 9.346 1.00 97.88 147 PHE A O 1
ATOM 1174 N N . TYR A 1 148 ? 4.446 3.474 11.515 1.00 96.38 148 TYR A N 1
ATOM 1175 C CA . TYR A 1 148 ? 3.397 2.452 11.407 1.00 96.38 148 TYR A CA 1
ATOM 1176 C C . TYR A 1 148 ? 2.198 3.007 10.619 1.00 96.38 148 TYR A C 1
ATOM 1178 O O . TYR A 1 148 ? 1.952 4.212 10.588 1.00 96.38 148 TYR A O 1
ATOM 1186 N N . ASN A 1 149 ? 1.414 2.167 9.964 1.00 95.94 149 ASN A N 1
ATOM 1187 C CA . ASN A 1 149 ? 0.110 2.594 9.473 1.00 95.94 149 ASN A CA 1
ATOM 1188 C C . ASN A 1 149 ? -0.875 2.617 10.653 1.00 95.94 149 ASN A C 1
ATOM 1190 O O . ASN A 1 149 ? -0.913 1.658 11.417 1.00 95.94 149 ASN A O 1
ATOM 1194 N N . ALA A 1 150 ? -1.672 3.680 10.802 1.00 92.94 150 ALA A N 1
ATOM 1195 C CA . ALA A 1 150 ? -2.681 3.768 11.866 1.00 92.94 150 ALA A CA 1
ATOM 119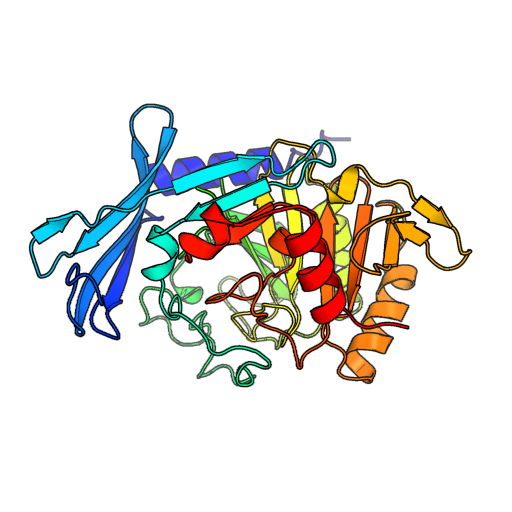6 C C . ALA A 1 150 ? -3.782 2.696 11.734 1.00 92.94 150 ALA A C 1
ATOM 1198 O O . ALA A 1 150 ? -4.404 2.313 12.716 1.00 92.94 150 ALA A O 1
ATOM 1199 N N . ALA A 1 151 ? -4.001 2.184 10.518 1.00 93.31 151 ALA A N 1
ATOM 1200 C CA . ALA A 1 151 ? -4.912 1.081 10.239 1.00 93.31 151 ALA A CA 1
ATOM 1201 C C . ALA A 1 151 ? -4.181 -0.025 9.454 1.00 93.31 151 ALA A C 1
ATOM 1203 O O . ALA A 1 151 ? -4.323 -0.123 8.225 1.00 93.31 151 ALA A O 1
ATOM 1204 N N . PRO A 1 152 ? -3.341 -0.828 10.128 1.00 95.00 152 PRO A N 1
ATOM 1205 C CA . PRO A 1 152 ? -2.466 -1.784 9.464 1.00 95.00 152 PRO A CA 1
ATOM 1206 C C . PRO A 1 152 ? -3.235 -2.931 8.794 1.00 95.00 152 PRO A C 1
ATOM 1208 O O . PRO A 1 152 ? -4.247 -3.420 9.294 1.00 95.00 152 PRO A O 1
ATOM 1211 N N . ILE A 1 153 ? -2.746 -3.354 7.623 1.00 94.12 153 ILE A N 1
ATOM 1212 C CA . ILE A 1 153 ? -3.356 -4.430 6.816 1.00 94.12 153 ILE A CA 1
ATOM 1213 C C . ILE A 1 153 ? -2.971 -5.813 7.335 1.00 94.12 153 ILE A C 1
ATOM 1215 O O . ILE A 1 153 ? -3.739 -6.756 7.168 1.00 94.12 153 ILE A O 1
ATOM 1219 N N . ASP A 1 154 ? -1.794 -5.905 7.945 1.00 94.00 154 ASP A N 1
ATOM 1220 C CA . ASP A 1 154 ? -1.230 -7.131 8.483 1.00 94.00 154 ASP A CA 1
ATOM 1221 C C . ASP A 1 154 ? -0.759 -6.860 9.920 1.00 94.00 154 ASP A C 1
ATOM 1223 O O . ASP A 1 154 ? -0.113 -5.828 10.155 1.00 94.00 154 ASP A O 1
ATOM 1227 N N . PRO A 1 155 ? -1.082 -7.735 10.888 1.00 94.88 155 PRO A N 1
ATOM 1228 C CA . PRO A 1 155 ? -0.672 -7.556 12.279 1.00 94.88 155 PRO A CA 1
ATOM 1229 C C . PRO A 1 155 ? 0.850 -7.640 12.473 1.00 94.88 155 PRO A C 1
ATOM 1231 O O . PRO A 1 155 ? 1.365 -7.155 13.481 1.00 94.88 155 PRO A O 1
ATOM 1234 N N . ASN A 1 156 ? 1.586 -8.201 11.509 1.00 93.50 156 ASN A N 1
ATOM 1235 C CA . ASN A 1 156 ? 3.039 -8.360 11.589 1.00 93.50 156 ASN A CA 1
ATOM 1236 C C . ASN A 1 156 ? 3.823 -7.155 11.053 1.00 93.50 156 ASN A C 1
ATOM 1238 O O . ASN A 1 156 ? 5.049 -7.143 11.125 1.00 93.50 156 ASN A O 1
ATOM 1242 N N . GLY A 1 157 ? 3.146 -6.136 10.522 1.00 94.62 157 GLY A N 1
ATOM 1243 C CA . GLY A 1 157 ? 3.801 -4.903 10.104 1.00 94.62 157 GLY A CA 1
ATOM 1244 C C . GLY A 1 157 ? 3.224 -4.319 8.828 1.00 94.62 157 GLY A C 1
ATOM 1245 O O . GLY A 1 157 ? 3.239 -4.937 7.765 1.00 94.62 157 GLY A O 1
ATOM 1246 N N . HIS A 1 158 ? 2.783 -3.070 8.926 1.00 97.19 158 HIS A N 1
ATOM 1247 C CA . HIS A 1 158 ? 2.423 -2.248 7.781 1.00 97.19 158 HIS A CA 1
ATOM 1248 C C . HIS A 1 158 ? 2.954 -0.837 8.011 1.00 97.19 158 HIS A C 1
ATOM 1250 O O . HIS A 1 158 ? 2.557 -0.168 8.966 1.00 97.19 158 HIS A O 1
ATOM 1256 N N . PHE A 1 159 ? 3.849 -0.395 7.137 1.00 98.00 159 PHE A N 1
ATOM 1257 C CA . PHE A 1 159 ? 4.645 0.810 7.324 1.00 98.00 159 PHE A CA 1
ATOM 1258 C C . PHE A 1 159 ? 4.344 1.853 6.253 1.00 98.00 159 PHE A C 1
ATOM 1260 O O . PHE A 1 159 ? 4.033 1.511 5.114 1.00 98.00 159 PHE A O 1
ATOM 1267 N N . LEU A 1 160 ? 4.480 3.122 6.623 1.00 98.38 160 LEU A N 1
ATOM 1268 C CA . LEU A 1 160 ? 4.444 4.292 5.756 1.00 98.38 160 LEU A CA 1
ATOM 1269 C C . LEU A 1 160 ? 5.851 4.885 5.706 1.00 98.38 160 LEU A C 1
ATOM 1271 O O . LEU A 1 160 ? 6.373 5.315 6.729 1.00 98.38 160 LEU A O 1
ATOM 1275 N N . TRP A 1 161 ? 6.450 4.912 4.526 1.00 98.62 161 TRP A N 1
ATOM 1276 C CA . TRP A 1 161 ? 7.764 5.483 4.269 1.00 98.62 161 TRP A CA 1
ATOM 1277 C C . TRP A 1 161 ? 7.601 6.873 3.666 1.00 98.62 161 TRP A C 1
ATOM 1279 O O . TRP A 1 161 ? 7.167 7.005 2.518 1.00 98.62 161 TRP A O 1
ATOM 1289 N N . ILE A 1 162 ? 7.926 7.895 4.459 1.00 98.25 162 ILE A N 1
ATOM 1290 C CA . ILE A 1 162 ? 7.775 9.303 4.088 1.00 98.25 162 ILE A CA 1
ATOM 1291 C C . ILE A 1 162 ? 9.156 9.932 3.874 1.00 98.25 162 ILE A C 1
ATOM 1293 O O . ILE A 1 162 ? 9.975 9.904 4.799 1.00 98.25 162 ILE A O 1
ATOM 1297 N N . PRO A 1 163 ? 9.438 10.484 2.685 1.00 97.75 163 PRO A N 1
ATOM 1298 C CA . PRO A 1 163 ? 10.695 11.161 2.404 1.00 97.75 163 PRO A CA 1
ATOM 1299 C C . PRO A 1 163 ? 10.665 12.625 2.864 1.00 97.75 163 PRO A C 1
ATOM 1301 O O . PRO A 1 163 ? 9.740 13.372 2.541 1.00 97.75 163 PRO A O 1
ATOM 1304 N N . THR A 1 164 ? 11.732 13.057 3.533 1.00 96.94 164 THR A N 1
ATOM 1305 C CA . THR A 1 164 ? 12.009 14.466 3.846 1.00 96.94 164 THR A CA 1
ATOM 1306 C C . THR A 1 164 ? 13.318 14.882 3.166 1.00 96.94 164 THR A C 1
ATOM 1308 O O . THR A 1 164 ? 14.307 14.162 3.310 1.00 96.94 164 THR A O 1
ATOM 1311 N N . PRO A 1 165 ? 13.366 15.992 2.403 1.00 96.50 165 PRO A N 1
ATOM 1312 C CA . PRO A 1 165 ? 14.586 16.441 1.734 1.00 96.50 165 PRO A CA 1
ATOM 1313 C C . PRO A 1 165 ? 15.773 16.571 2.687 1.00 96.50 165 PRO A C 1
ATOM 1315 O O . PRO A 1 165 ? 15.627 17.048 3.814 1.00 96.50 165 PRO A O 1
ATOM 1318 N N . LEU A 1 166 ? 16.967 16.198 2.222 1.00 94.94 166 LEU A N 1
ATOM 1319 C CA . LEU A 1 166 ? 18.186 16.475 2.981 1.00 94.94 166 LEU A CA 1
ATOM 1320 C C . LEU A 1 166 ? 18.361 17.988 3.169 1.00 94.94 166 LEU A C 1
ATOM 1322 O O . LEU A 1 166 ? 18.203 18.765 2.228 1.00 94.94 166 LEU A O 1
ATOM 1326 N N . GLY A 1 167 ? 18.703 18.396 4.391 1.00 90.00 167 GLY A N 1
ATOM 1327 C CA . GLY A 1 167 ? 18.869 19.803 4.767 1.00 90.00 167 GLY A CA 1
ATOM 1328 C C . GLY A 1 167 ? 17.611 20.466 5.332 1.00 90.00 167 GLY A C 1
ATOM 1329 O O . GLY A 1 167 ? 17.718 21.563 5.878 1.00 90.00 167 GLY A O 1
ATOM 1330 N N . ASP A 1 168 ? 16.447 19.811 5.274 1.00 90.62 168 ASP A N 1
ATOM 1331 C CA . ASP A 1 168 ? 15.303 20.259 6.065 1.00 90.62 168 ASP A CA 1
ATOM 1332 C C . ASP A 1 168 ? 15.591 20.105 7.570 1.00 90.62 168 ASP A C 1
ATOM 1334 O O . ASP A 1 168 ? 16.247 19.138 7.978 1.00 90.62 168 ASP A O 1
ATOM 1338 N N . PRO A 1 169 ? 15.103 21.030 8.421 1.00 87.56 169 PRO A N 1
ATOM 1339 C CA . PRO A 1 169 ? 15.239 20.884 9.864 1.00 87.56 169 PRO A CA 1
ATOM 1340 C C . PRO A 1 169 ? 14.596 19.581 10.354 1.00 87.56 169 PRO A C 1
ATOM 1342 O O . PRO A 1 169 ? 13.536 19.173 9.872 1.00 87.56 169 PRO A O 1
ATOM 1345 N N . GLN A 1 170 ? 15.218 18.938 11.346 1.00 79.19 170 GLN A N 1
ATOM 1346 C CA . GLN A 1 170 ? 14.651 17.736 11.960 1.00 79.19 170 GLN A CA 1
ATOM 1347 C C . GLN A 1 170 ? 13.233 18.011 12.482 1.00 79.19 170 GLN A C 1
ATOM 1349 O O . GLN A 1 170 ? 12.968 19.054 13.076 1.00 79.19 170 GLN A O 1
ATOM 1354 N N . GLY A 1 171 ? 12.323 17.065 12.249 1.00 76.00 171 GLY A N 1
ATOM 1355 C CA . GLY A 1 171 ? 10.918 17.178 12.651 1.00 76.00 171 GLY A CA 1
ATOM 1356 C C . GLY A 1 171 ? 10.030 17.972 11.687 1.00 76.00 171 GLY A C 1
ATOM 1357 O O . GLY A 1 171 ? 8.818 18.000 11.883 1.00 76.00 171 GLY A O 1
ATOM 1358 N N . VAL A 1 172 ? 10.578 18.572 10.623 1.00 86.56 172 VAL A N 1
ATOM 1359 C CA . VAL A 1 172 ? 9.760 19.204 9.579 1.00 86.56 172 VAL A CA 1
ATOM 1360 C C . VAL A 1 172 ? 9.224 18.142 8.622 1.00 86.56 172 VAL A C 1
ATOM 1362 O O . VAL A 1 172 ? 9.980 17.410 7.984 1.00 86.56 172 VAL A O 1
ATOM 1365 N N . LEU A 1 173 ? 7.899 18.094 8.491 1.00 92.88 173 LEU A N 1
ATOM 1366 C CA . LEU A 1 173 ? 7.204 17.239 7.536 1.00 92.88 173 LEU A CA 1
ATOM 1367 C C . LEU A 1 173 ? 6.583 18.095 6.432 1.00 92.88 173 LEU A C 1
ATOM 1369 O O . LEU A 1 173 ? 5.502 18.662 6.594 1.00 92.88 173 LEU A O 1
ATOM 1373 N N . ARG A 1 174 ? 7.267 18.201 5.291 1.00 93.62 174 ARG A N 1
ATOM 1374 C CA . ARG A 1 174 ? 6.717 18.903 4.126 1.00 93.62 174 ARG A CA 1
ATOM 1375 C C . ARG A 1 174 ? 5.652 18.055 3.442 1.00 93.62 174 ARG A C 1
ATOM 1377 O O . ARG A 1 174 ? 5.799 16.847 3.302 1.00 93.62 174 ARG A O 1
ATOM 1384 N N . HIS A 1 175 ? 4.597 18.707 2.965 1.00 96.81 175 HIS A N 1
ATOM 1385 C CA . HIS A 1 175 ? 3.609 18.066 2.112 1.00 96.81 175 HIS A CA 1
ATOM 1386 C C . HIS A 1 175 ? 4.092 18.061 0.659 1.00 96.81 175 HIS A C 1
ATOM 1388 O O . HIS A 1 175 ? 4.205 19.121 0.042 1.00 96.81 175 HIS A O 1
ATOM 1394 N N . PHE A 1 176 ? 4.313 16.878 0.093 1.00 96.25 176 PHE A N 1
ATOM 1395 C CA . PHE A 1 176 ? 4.484 16.711 -1.351 1.00 96.25 176 PHE A CA 1
ATOM 1396 C C . PHE A 1 176 ? 3.318 15.895 -1.902 1.00 96.25 176 PHE A C 1
ATOM 1398 O O . PHE A 1 176 ? 3.023 14.858 -1.317 1.00 96.25 176 PHE A O 1
ATOM 1405 N N . PRO A 1 177 ? 2.676 16.283 -3.015 1.00 96.44 177 PRO A N 1
ATOM 1406 C CA . PRO A 1 177 ? 1.655 15.451 -3.656 1.00 96.44 177 PRO A CA 1
ATOM 1407 C C . PRO A 1 177 ? 2.180 14.053 -4.036 1.00 96.44 177 PRO A C 1
ATOM 1409 O O . PRO A 1 177 ? 3.388 13.855 -4.163 1.00 96.44 177 PRO A O 1
ATOM 1412 N N . GLN A 1 178 ? 1.281 13.084 -4.263 1.00 95.56 178 GLN A N 1
ATOM 1413 C CA . GLN A 1 178 ? 1.617 11.725 -4.740 1.00 95.56 178 GLN A CA 1
ATOM 1414 C C . GLN A 1 178 ? 2.127 11.749 -6.194 1.00 95.56 178 GLN A C 1
ATOM 1416 O O . GLN A 1 178 ? 1.436 11.323 -7.120 1.00 95.56 178 GLN A O 1
ATOM 1421 N N . TYR A 1 179 ? 3.340 12.254 -6.395 1.00 97.12 179 TYR A N 1
ATOM 1422 C CA . TYR A 1 179 ? 3.997 12.367 -7.691 1.00 97.12 179 TYR A CA 1
ATOM 1423 C C . TYR A 1 179 ? 5.438 11.872 -7.584 1.00 97.12 179 TYR A C 1
ATOM 1425 O O . TYR A 1 179 ? 6.241 12.428 -6.832 1.00 97.12 179 TYR A O 1
ATOM 1433 N N . LEU A 1 180 ? 5.777 10.821 -8.332 1.00 98.19 180 LEU A N 1
ATOM 1434 C CA . LEU A 1 180 ? 7.092 10.203 -8.257 1.00 98.19 180 LEU A CA 1
ATOM 1435 C C . LEU A 1 180 ? 8.078 10.960 -9.154 1.00 98.19 180 LEU A C 1
ATOM 1437 O O . LEU A 1 180 ? 7.842 11.169 -10.345 1.00 98.19 180 LEU A O 1
ATOM 1441 N N . THR A 1 181 ? 9.189 11.394 -8.566 1.00 98.56 181 THR A N 1
ATOM 1442 C CA . THR A 1 181 ? 10.299 12.060 -9.263 1.00 98.56 181 THR A CA 1
ATOM 1443 C C . THR A 1 181 ? 11.471 11.088 -9.432 1.00 98.56 181 THR A C 1
ATOM 1445 O O . THR A 1 181 ? 11.509 10.080 -8.721 1.00 98.56 181 THR A O 1
ATOM 1448 N N . PRO A 1 182 ? 12.454 11.381 -10.308 1.00 98.62 182 PRO A N 1
ATOM 1449 C CA . PRO A 1 182 ? 13.650 10.550 -10.454 1.00 98.62 182 PRO A CA 1
ATOM 1450 C C . PRO A 1 182 ? 14.344 10.265 -9.119 1.00 98.62 182 PRO A C 1
ATOM 1452 O O . PRO A 1 182 ? 14.579 9.116 -8.771 1.00 98.62 182 PRO A O 1
ATOM 1455 N N . ARG A 1 183 ? 14.558 11.319 -8.320 1.00 98.56 183 ARG A N 1
ATOM 1456 C CA . ARG A 1 183 ? 15.230 11.247 -7.014 1.00 98.56 183 ARG A CA 1
ATOM 1457 C C . ARG A 1 183 ? 14.473 10.381 -6.008 1.00 98.56 183 ARG A C 1
ATOM 1459 O O . ARG A 1 183 ? 15.087 9.663 -5.232 1.00 98.56 183 ARG A O 1
ATOM 1466 N N . LEU A 1 184 ? 13.138 10.458 -6.015 1.00 98.56 184 LEU A N 1
ATOM 1467 C CA . LEU A 1 184 ? 12.297 9.628 -5.149 1.00 98.56 184 LEU A CA 1
ATOM 1468 C C . LEU A 1 184 ? 12.372 8.153 -5.542 1.00 98.56 184 LEU A C 1
ATOM 1470 O O . LEU A 1 184 ? 12.430 7.298 -4.665 1.00 98.56 184 LEU A O 1
ATOM 1474 N N . LEU A 1 185 ? 12.344 7.859 -6.845 1.00 98.69 185 LEU A N 1
ATOM 1475 C CA . LEU A 1 185 ? 12.439 6.487 -7.330 1.00 98.69 185 LEU A CA 1
ATOM 1476 C C . LEU A 1 185 ? 13.825 5.896 -7.054 1.00 98.69 185 LEU A C 1
ATOM 1478 O O . LEU A 1 185 ? 13.895 4.778 -6.559 1.00 98.69 185 LEU A O 1
ATOM 1482 N N . GLU A 1 186 ? 14.896 6.642 -7.328 1.00 98.56 186 GLU A N 1
ATOM 1483 C CA . GLU A 1 186 ? 16.277 6.225 -7.059 1.00 98.56 186 GLU A CA 1
ATOM 1484 C C . GLU A 1 186 ? 16.463 5.822 -5.590 1.00 98.56 186 GLU A C 1
ATOM 1486 O O . GLU A 1 186 ? 16.831 4.681 -5.307 1.00 98.56 186 GLU A O 1
ATOM 1491 N N . ASP A 1 187 ? 16.096 6.702 -4.655 1.00 98.56 187 ASP A N 1
ATOM 1492 C CA . ASP A 1 187 ? 16.159 6.391 -3.227 1.00 98.56 187 ASP A CA 1
ATOM 1493 C C . ASP A 1 187 ? 15.256 5.198 -2.850 1.00 98.56 187 ASP A C 1
ATOM 1495 O O . ASP A 1 187 ? 15.659 4.341 -2.065 1.00 98.56 187 ASP A O 1
ATOM 1499 N N . ALA A 1 188 ? 14.045 5.092 -3.412 1.00 98.44 188 ALA A N 1
ATOM 1500 C CA . ALA A 1 188 ? 13.147 3.972 -3.125 1.00 98.44 188 ALA A CA 1
ATOM 1501 C C . ALA A 1 188 ? 13.715 2.619 -3.597 1.00 98.44 188 ALA A C 1
ATOM 1503 O O . ALA A 1 188 ? 13.517 1.608 -2.917 1.00 98.44 188 ALA A O 1
ATOM 1504 N N . LEU A 1 189 ? 14.442 2.582 -4.723 1.00 98.19 189 LEU A N 1
ATOM 1505 C CA . LEU A 1 189 ? 15.139 1.374 -5.177 1.00 98.19 189 LEU A CA 1
ATOM 1506 C C . LEU A 1 189 ? 16.272 0.996 -4.218 1.00 98.19 189 LEU A C 1
ATOM 1508 O O . LEU A 1 189 ? 16.383 -0.173 -3.847 1.00 98.19 189 LEU A O 1
ATOM 1512 N N . VAL A 1 190 ? 17.069 1.972 -3.769 1.00 97.38 190 VAL A N 1
ATOM 1513 C CA . VAL A 1 190 ? 18.131 1.743 -2.772 1.00 97.38 190 VAL A CA 1
ATOM 1514 C C . VAL A 1 190 ? 17.534 1.222 -1.465 1.00 97.38 190 VAL A C 1
ATOM 1516 O O . VAL A 1 190 ? 18.009 0.229 -0.916 1.00 97.38 190 VAL A O 1
ATOM 1519 N N . LEU A 1 191 ? 16.438 1.823 -0.996 1.00 96.62 191 LEU A N 1
ATOM 1520 C CA . LEU A 1 191 ? 15.720 1.359 0.188 1.00 96.62 191 LEU A CA 1
ATOM 1521 C C . LEU A 1 191 ? 15.273 -0.102 0.024 1.00 96.62 191 LEU A C 1
ATOM 1523 O O . LEU A 1 191 ? 15.532 -0.935 0.893 1.00 96.62 191 LEU A O 1
ATOM 1527 N N . PHE A 1 192 ? 14.672 -0.446 -1.116 1.00 96.88 192 PHE A N 1
ATOM 1528 C CA . PHE A 1 192 ? 14.236 -1.809 -1.420 1.00 96.88 192 PHE A CA 1
ATOM 1529 C C . PHE A 1 192 ? 15.377 -2.833 -1.485 1.00 96.88 192 PHE A C 1
ATOM 1531 O O . PHE A 1 192 ? 15.194 -4.000 -1.123 1.00 96.88 192 PHE A O 1
ATOM 1538 N N . GLN A 1 193 ? 16.578 -2.427 -1.893 1.00 94.69 193 GLN A N 1
ATOM 1539 C CA . GLN A 1 193 ? 17.746 -3.308 -1.875 1.00 94.69 193 GLN A CA 1
ATOM 1540 C C . GLN A 1 193 ? 18.128 -3.765 -0.461 1.00 94.69 193 GLN A C 1
ATOM 1542 O O . GLN A 1 193 ? 18.666 -4.859 -0.315 1.00 94.69 193 GLN A O 1
ATOM 1547 N N . THR A 1 194 ? 17.774 -2.997 0.573 1.00 94.12 194 THR A N 1
ATOM 1548 C CA . THR A 1 194 ? 18.036 -3.344 1.983 1.00 94.12 194 THR A CA 1
ATOM 1549 C C . THR A 1 194 ? 16.955 -4.220 2.632 1.00 94.12 194 THR A C 1
ATOM 1551 O O . THR A 1 194 ? 17.133 -4.697 3.757 1.00 94.12 194 THR A O 1
ATOM 1554 N N . PHE A 1 195 ? 15.833 -4.436 1.940 1.00 94.06 195 PHE A N 1
ATOM 1555 C CA . PHE A 1 195 ? 14.726 -5.252 2.424 1.00 94.06 195 PHE A CA 1
ATOM 1556 C C . PHE A 1 195 ? 14.855 -6.725 2.037 1.00 94.06 195 PHE A C 1
ATOM 1558 O O . PHE A 1 195 ? 15.266 -7.078 0.930 1.00 94.06 195 PHE A O 1
ATOM 1565 N N . HIS A 1 196 ? 14.384 -7.583 2.942 1.00 91.12 196 HIS A N 1
ATOM 1566 C CA . HIS A 1 196 ? 14.236 -9.021 2.744 1.00 91.12 196 HIS A CA 1
ATOM 1567 C C . HIS A 1 196 ? 12.804 -9.439 3.091 1.00 91.12 196 HIS A C 1
ATOM 1569 O O . HIS A 1 196 ? 12.302 -9.076 4.151 1.00 91.12 196 HIS A O 1
ATOM 1575 N N . GLN A 1 197 ? 12.125 -10.185 2.209 1.00 90.25 197 GLN A N 1
ATOM 1576 C CA . GLN A 1 197 ? 10.725 -10.626 2.410 1.00 90.25 197 GLN A CA 1
ATOM 1577 C C . GLN A 1 197 ? 9.757 -9.495 2.821 1.00 90.25 197 GLN A C 1
ATOM 1579 O O . GLN A 1 197 ? 8.775 -9.694 3.542 1.00 90.25 197 GLN A O 1
ATOM 1584 N N . THR A 1 198 ? 10.077 -8.273 2.408 1.00 95.06 198 THR A N 1
ATOM 1585 C CA . THR A 1 198 ? 9.283 -7.077 2.650 1.00 95.06 198 THR A CA 1
ATOM 1586 C C . THR A 1 198 ? 9.045 -6.448 1.300 1.00 95.06 198 THR A C 1
ATOM 1588 O O . THR A 1 198 ? 9.999 -6.132 0.588 1.00 95.06 198 THR A O 1
ATOM 1591 N N . MET A 1 199 ? 7.778 -6.275 0.953 1.00 97.12 199 MET A N 1
ATOM 1592 C CA . MET A 1 199 ? 7.427 -5.540 -0.246 1.00 97.12 199 MET A CA 1
ATOM 1593 C C . MET A 1 199 ? 7.467 -4.055 0.074 1.00 97.12 199 MET A C 1
ATOM 1595 O O . MET A 1 199 ? 6.983 -3.645 1.128 1.00 97.12 199 MET A O 1
ATOM 1599 N N . LEU A 1 200 ? 8.004 -3.259 -0.840 1.00 98.56 200 LEU A N 1
ATOM 1600 C CA . LEU A 1 200 ? 7.857 -1.810 -0.850 1.00 98.56 200 LEU A CA 1
ATOM 1601 C C . LEU A 1 200 ? 6.952 -1.464 -2.031 1.00 98.56 200 LEU A C 1
ATOM 1603 O O . LEU A 1 200 ? 7.090 -2.036 -3.107 1.00 98.56 200 LEU A O 1
ATOM 1607 N N . PHE A 1 201 ? 5.985 -0.576 -1.856 1.00 98.69 201 PHE A N 1
ATOM 1608 C CA . PHE A 1 201 ? 5.048 -0.262 -2.926 1.00 98.69 201 PHE A CA 1
ATOM 1609 C C . PHE A 1 201 ? 4.533 1.164 -2.866 1.00 98.69 201 PHE A C 1
ATOM 1611 O O . PHE A 1 201 ? 4.419 1.776 -1.808 1.00 98.69 201 PHE A O 1
ATOM 1618 N N . PHE A 1 202 ? 4.172 1.674 -4.033 1.00 98.75 202 PHE A N 1
ATOM 1619 C CA . PHE A 1 202 ? 3.569 2.975 -4.232 1.00 98.75 202 PHE A CA 1
ATOM 1620 C C . PHE A 1 202 ? 2.260 2.805 -5.001 1.00 98.75 202 PHE A C 1
ATOM 1622 O O . PHE A 1 202 ? 2.177 2.064 -5.982 1.00 98.75 202 PHE A O 1
ATOM 1629 N N . ASN A 1 203 ? 1.227 3.506 -4.546 1.00 98.62 203 ASN A N 1
ATOM 1630 C CA . ASN A 1 203 ? -0.060 3.580 -5.223 1.00 98.62 203 ASN A CA 1
ATOM 1631 C C . ASN A 1 203 ? -0.250 5.024 -5.681 1.00 98.62 203 ASN A C 1
ATOM 1633 O O . ASN A 1 203 ? -0.345 5.912 -4.831 1.00 98.62 203 ASN A O 1
ATOM 1637 N N . SER A 1 204 ? -0.329 5.279 -6.986 1.00 98.56 204 SER A N 1
ATOM 1638 C CA . SER A 1 204 ? -0.697 6.611 -7.466 1.00 98.56 204 SER A CA 1
ATOM 1639 C C . SER A 1 204 ? -2.158 6.931 -7.125 1.00 98.56 204 SER A C 1
ATOM 1641 O O . SER A 1 204 ? -2.952 6.060 -6.741 1.00 98.56 204 SER A O 1
ATOM 1643 N N . LEU A 1 205 ? -2.554 8.190 -7.328 1.00 98.06 205 LEU A N 1
ATOM 1644 C CA . LEU A 1 205 ? -3.972 8.560 -7.338 1.00 98.06 205 LEU A CA 1
ATOM 1645 C C . LEU A 1 205 ? -4.734 7.683 -8.336 1.00 98.06 205 LEU A C 1
ATOM 1647 O O . LEU A 1 205 ? -4.199 7.359 -9.394 1.00 98.06 205 LEU A O 1
ATOM 1651 N N . HIS A 1 206 ? -5.950 7.282 -7.965 1.00 97.81 206 HIS A N 1
ATOM 1652 C CA . HIS A 1 206 ? -6.799 6.340 -8.701 1.00 97.81 206 HIS A CA 1
ATOM 1653 C C . HIS A 1 206 ? -6.220 4.921 -8.909 1.00 97.81 206 HIS A C 1
ATOM 1655 O O . HIS A 1 206 ? -6.732 4.143 -9.707 1.00 97.81 206 HIS A O 1
ATOM 1661 N N . ALA A 1 207 ? -5.161 4.548 -8.183 1.00 97.75 207 ALA A N 1
ATOM 1662 C CA . ALA A 1 207 ? -4.602 3.192 -8.157 1.00 97.75 207 ALA A CA 1
ATOM 1663 C C . ALA A 1 207 ? -4.697 2.561 -6.752 1.00 97.75 207 ALA A C 1
ATOM 1665 O O . ALA A 1 207 ? -3.857 1.758 -6.346 1.00 97.75 207 ALA A O 1
ATOM 1666 N N . GLY A 1 208 ? -5.708 2.957 -5.971 1.00 96.06 208 GLY A N 1
ATOM 1667 C CA . GLY A 1 208 ? -5.890 2.519 -4.583 1.00 96.06 208 GLY A CA 1
ATOM 1668 C C . GLY A 1 208 ? -5.184 3.384 -3.531 1.00 96.06 208 GLY A C 1
ATOM 1669 O O . GLY A 1 208 ? -5.162 3.009 -2.357 1.00 96.06 208 GLY A O 1
ATOM 1670 N N . ALA A 1 209 ? -4.631 4.545 -3.906 1.00 96.69 209 ALA A N 1
ATOM 1671 C CA . ALA A 1 209 ? -4.164 5.534 -2.935 1.00 96.69 209 ALA A CA 1
ATOM 1672 C C . ALA A 1 209 ? -5.315 6.033 -2.052 1.00 96.69 209 ALA A C 1
ATOM 1674 O O . ALA A 1 209 ? -6.434 6.244 -2.516 1.00 96.69 209 ALA A O 1
ATOM 1675 N N . SER A 1 210 ? -5.030 6.266 -0.772 1.00 95.19 210 SER A N 1
ATOM 1676 C CA . SER A 1 210 ? -5.974 6.871 0.174 1.00 95.19 210 SER A CA 1
ATOM 1677 C C . SER A 1 210 ? -5.546 8.255 0.652 1.00 95.19 210 SER A C 1
ATOM 1679 O O . SER A 1 210 ? -6.351 8.929 1.291 1.00 95.19 210 SER A O 1
ATOM 1681 N N . VAL A 1 211 ? -4.322 8.689 0.346 1.00 96.81 211 VAL A N 1
ATOM 1682 C CA . VAL A 1 211 ? -3.749 9.976 0.755 1.00 96.81 211 VAL A CA 1
ATOM 1683 C C . VAL A 1 211 ? -2.993 10.563 -0.430 1.00 96.81 211 VAL A C 1
ATOM 1685 O O . VAL A 1 211 ? -2.247 9.841 -1.084 1.00 96.81 211 VAL A O 1
ATOM 1688 N N . ASN A 1 212 ? -3.169 11.858 -0.695 1.00 98.00 212 ASN A N 1
ATOM 1689 C CA . ASN A 1 212 ? -2.394 12.592 -1.694 1.00 98.00 212 ASN A CA 1
ATOM 1690 C C . ASN A 1 212 ? -1.211 13.305 -1.020 1.00 98.00 212 ASN A C 1
ATOM 1692 O O . ASN A 1 212 ? -1.162 14.522 -0.954 1.00 98.00 212 ASN A O 1
ATOM 1696 N N . HIS A 1 213 ? -0.318 12.518 -0.431 1.00 98.12 213 HIS A N 1
ATOM 1697 C CA . HIS A 1 213 ? 0.974 12.933 0.114 1.00 98.12 213 HIS A CA 1
ATOM 1698 C C . HIS A 1 213 ? 1.966 11.843 -0.292 1.00 98.12 213 HIS A C 1
ATOM 1700 O O . HIS A 1 213 ? 1.633 10.681 -0.068 1.00 98.12 213 HIS A O 1
ATOM 1706 N N . ILE A 1 214 ? 3.120 12.170 -0.882 1.00 98.25 214 ILE A N 1
ATOM 1707 C CA . ILE A 1 214 ? 4.131 11.195 -1.296 1.00 98.25 214 ILE A CA 1
ATOM 1708 C C . ILE A 1 214 ? 4.462 10.215 -0.166 1.00 98.25 214 ILE A C 1
ATOM 1710 O O . ILE A 1 214 ? 4.929 10.592 0.906 1.00 98.25 214 ILE A O 1
ATOM 1714 N N . HIS A 1 215 ? 4.202 8.938 -0.398 1.00 98.62 215 HIS A N 1
ATOM 1715 C CA . HIS A 1 215 ? 4.623 7.887 0.512 1.00 98.62 215 HIS A CA 1
ATOM 1716 C C . HIS A 1 215 ? 4.731 6.561 -0.216 1.00 98.62 215 HIS A C 1
ATOM 1718 O O . HIS A 1 215 ? 3.929 6.240 -1.097 1.00 98.62 215 HIS A O 1
ATOM 1724 N N . PHE A 1 216 ? 5.691 5.762 0.223 1.00 98.75 216 PHE A N 1
ATOM 1725 C CA . PHE A 1 216 ? 5.681 4.338 -0.049 1.00 98.75 216 PHE A CA 1
ATOM 1726 C C . PHE A 1 216 ? 5.061 3.613 1.139 1.00 98.75 216 PHE A C 1
ATOM 1728 O O . PHE A 1 216 ? 5.058 4.095 2.270 1.00 98.75 216 PHE A O 1
ATOM 1735 N N . GLN A 1 217 ? 4.505 2.446 0.880 1.00 98.62 217 GLN A N 1
ATOM 1736 C CA . GLN A 1 217 ? 4.048 1.523 1.899 1.00 98.62 217 GLN A CA 1
ATOM 1737 C C . GLN A 1 217 ? 4.986 0.326 1.904 1.00 98.62 217 GLN A C 1
ATOM 1739 O O . GLN A 1 217 ? 5.452 -0.092 0.846 1.00 98.62 217 GLN A O 1
ATOM 1744 N N . ALA A 1 218 ? 5.262 -0.224 3.080 1.00 98.12 218 ALA A N 1
ATOM 1745 C CA . ALA A 1 218 ? 5.983 -1.481 3.187 1.00 98.12 218 ALA A CA 1
ATOM 1746 C C . ALA A 1 218 ? 5.205 -2.487 4.025 1.00 98.12 218 ALA A C 1
ATOM 1748 O O . ALA A 1 218 ? 4.543 -2.117 4.996 1.00 98.12 218 ALA A O 1
ATOM 1749 N N . LEU A 1 219 ? 5.279 -3.756 3.640 1.00 96.56 219 LEU A N 1
ATOM 1750 C CA . LEU A 1 219 ? 4.600 -4.842 4.334 1.00 96.56 219 LEU A CA 1
ATOM 1751 C C . LEU A 1 219 ? 5.500 -6.071 4.350 1.00 96.56 219 LEU A C 1
ATOM 1753 O O . LEU A 1 219 ? 5.996 -6.504 3.306 1.00 96.56 219 LEU A O 1
ATOM 1757 N N . TYR A 1 220 ? 5.719 -6.613 5.545 1.00 92.62 220 TYR A N 1
ATOM 1758 C CA . TYR A 1 220 ? 6.376 -7.903 5.696 1.00 92.62 220 TYR A CA 1
ATOM 1759 C C . TYR A 1 220 ? 5.388 -8.991 5.282 1.00 92.62 220 TYR A C 1
ATOM 1761 O O . TYR A 1 220 ? 4.307 -9.087 5.857 1.00 92.62 220 TYR A O 1
ATOM 1769 N N . HIS A 1 221 ? 5.727 -9.769 4.256 1.00 87.94 221 HIS A N 1
ATOM 1770 C CA . HIS A 1 221 ? 4.819 -10.781 3.706 1.00 87.94 221 HIS A CA 1
ATOM 1771 C C . HIS A 1 221 ? 5.262 -12.215 4.019 1.00 87.94 221 HIS A C 1
ATOM 1773 O O . HIS A 1 221 ? 4.444 -13.130 3.926 1.00 87.94 221 HIS A O 1
ATOM 1779 N N . GLY A 1 222 ? 6.535 -12.426 4.389 1.00 86.31 222 GLY A N 1
ATOM 1780 C CA . GLY A 1 222 ? 7.084 -13.698 4.893 1.00 86.31 222 GLY A CA 1
ATOM 1781 C C . GLY A 1 222 ? 6.987 -14.915 3.957 1.00 86.31 222 GLY A C 1
ATOM 1782 O O . GLY A 1 222 ? 7.465 -15.992 4.296 1.00 86.31 222 GLY A O 1
ATOM 1783 N N . SER A 1 223 ? 6.375 -14.767 2.784 1.00 90.19 223 SER A N 1
ATOM 1784 C CA . SER A 1 223 ? 6.003 -15.849 1.871 1.00 90.19 223 SER A CA 1
ATOM 1785 C C . SER A 1 223 ? 5.982 -15.348 0.430 1.00 90.19 223 SER A C 1
ATOM 1787 O O . SER A 1 223 ? 5.694 -14.184 0.190 1.00 90.19 223 SER A O 1
ATOM 1789 N N . VAL A 1 224 ? 6.275 -16.205 -0.545 1.00 94.31 224 VAL A N 1
ATOM 1790 C CA . VAL A 1 224 ? 6.280 -15.811 -1.965 1.00 94.31 224 VAL A CA 1
ATOM 1791 C C . VAL A 1 224 ? 4.853 -15.490 -2.427 1.00 94.31 224 VAL A C 1
ATOM 1793 O O . VAL A 1 224 ? 3.985 -16.369 -2.412 1.00 94.31 224 VAL A O 1
ATOM 1796 N N . LEU A 1 225 ? 4.613 -14.253 -2.864 1.00 95.88 225 LEU A N 1
ATOM 1797 C CA . LEU A 1 225 ? 3.323 -13.806 -3.392 1.00 95.88 225 LEU A CA 1
ATOM 1798 C C . LEU A 1 225 ? 3.110 -14.296 -4.829 1.00 95.88 225 LEU A C 1
ATOM 1800 O O . LEU A 1 225 ? 4.059 -14.632 -5.537 1.00 95.88 225 LEU A O 1
ATOM 1804 N N . ALA A 1 226 ? 1.853 -14.321 -5.286 1.00 97.00 226 ALA A N 1
ATOM 1805 C CA . ALA A 1 226 ? 1.505 -14.863 -6.599 1.00 97.00 226 ALA A CA 1
ATOM 1806 C C . ALA A 1 226 ? 2.332 -14.234 -7.731 1.00 97.00 226 ALA A C 1
ATOM 1808 O O . ALA A 1 226 ? 2.884 -14.967 -8.541 1.00 97.00 226 ALA A O 1
ATOM 1809 N N . ALA A 1 227 ? 2.488 -12.905 -7.758 1.00 97.06 227 ALA A N 1
ATOM 1810 C CA . ALA A 1 227 ? 3.234 -12.204 -8.809 1.00 97.06 227 ALA A CA 1
ATOM 1811 C C . ALA A 1 227 ? 4.720 -12.610 -8.905 1.00 97.06 227 ALA A C 1
ATOM 1813 O O . ALA A 1 227 ? 5.301 -12.548 -9.987 1.00 97.06 227 ALA A O 1
ATOM 1814 N N . GLU A 1 228 ? 5.335 -13.070 -7.813 1.00 96.62 228 GLU A N 1
ATOM 1815 C CA . GLU A 1 228 ? 6.733 -13.530 -7.800 1.00 96.62 228 GLU A CA 1
ATOM 1816 C C . GLU A 1 228 ? 6.914 -14.897 -8.477 1.00 96.62 228 GLU A C 1
ATOM 1818 O O . GLU A 1 228 ? 8.033 -15.266 -8.832 1.00 96.62 228 GLU A O 1
ATOM 1823 N N . LYS A 1 229 ? 5.829 -15.657 -8.674 1.00 96.38 229 LYS A N 1
ATOM 1824 C CA . LYS A 1 229 ? 5.870 -17.019 -9.231 1.00 96.38 229 LYS A CA 1
ATOM 1825 C C . LYS A 1 229 ? 5.821 -17.061 -10.758 1.00 96.38 229 LYS A C 1
ATOM 1827 O O . LYS A 1 229 ? 6.176 -18.078 -11.345 1.00 96.38 229 LYS A O 1
ATOM 1832 N N . TYR A 1 230 ? 5.379 -15.985 -11.406 1.00 96.88 230 TYR A N 1
ATOM 1833 C CA . TYR A 1 230 ? 5.210 -15.951 -12.861 1.00 96.88 230 TYR A CA 1
ATOM 1834 C C . TYR A 1 230 ? 6.551 -15.693 -13.553 1.00 96.88 230 TYR A C 1
ATOM 1836 O O . TYR A 1 230 ? 7.378 -14.916 -13.073 1.00 96.88 230 TYR A O 1
ATOM 1844 N N . ALA A 1 231 ? 6.795 -16.346 -14.686 1.00 96.88 231 ALA A N 1
ATOM 1845 C CA . ALA A 1 231 ? 8.030 -16.160 -15.442 1.00 96.88 231 ALA A CA 1
ATOM 1846 C C . ALA A 1 231 ? 8.070 -14.778 -16.115 1.00 96.88 231 ALA A C 1
ATOM 1848 O O . ALA A 1 231 ? 7.030 -14.200 -16.434 1.00 96.88 231 ALA A O 1
ATOM 1849 N N . PHE A 1 232 ? 9.272 -14.251 -16.354 1.00 97.31 232 PHE A N 1
ATOM 1850 C CA . PHE A 1 232 ? 9.426 -13.093 -17.230 1.00 97.31 232 PHE A CA 1
ATOM 1851 C C . PHE A 1 232 ? 9.309 -13.507 -18.694 1.00 97.31 232 PHE A C 1
ATOM 1853 O O . PHE A 1 232 ? 9.923 -14.481 -19.127 1.00 97.31 232 PHE A O 1
ATOM 1860 N N . LYS A 1 233 ? 8.578 -12.708 -19.468 1.00 97.19 233 LYS A N 1
ATOM 1861 C CA . LYS A 1 233 ? 8.602 -12.724 -20.929 1.00 97.19 233 LYS A CA 1
ATOM 1862 C C . LYS A 1 233 ? 9.242 -11.437 -21.416 1.00 97.19 233 LYS A C 1
ATOM 1864 O O . LYS A 1 233 ? 8.692 -10.361 -21.192 1.00 97.19 233 LYS A O 1
ATOM 1869 N N . ASP A 1 234 ? 10.417 -11.546 -22.019 1.00 95.88 234 ASP A N 1
ATOM 1870 C CA . ASP A 1 234 ? 11.222 -10.391 -22.409 1.00 95.88 234 ASP A CA 1
ATOM 1871 C C . ASP A 1 234 ? 10.768 -9.778 -23.745 1.00 95.88 234 ASP A C 1
ATOM 1873 O O . ASP A 1 234 ? 10.479 -10.488 -24.708 1.00 95.88 234 ASP A O 1
ATOM 1877 N N . PHE A 1 235 ? 10.728 -8.446 -23.793 1.00 93.88 235 PHE A N 1
ATOM 1878 C CA . PHE A 1 235 ? 10.443 -7.622 -24.971 1.00 93.88 235 PHE A CA 1
ATOM 1879 C C . PHE A 1 235 ? 11.561 -6.582 -25.207 1.00 93.88 235 PHE A C 1
ATOM 1881 O O . PHE A 1 235 ? 11.364 -5.553 -25.863 1.00 93.88 235 PHE A O 1
ATOM 1888 N N . GLY A 1 236 ? 12.750 -6.816 -24.642 1.00 90.75 236 GLY A N 1
ATOM 1889 C CA . GLY A 1 236 ? 13.949 -5.993 -24.766 1.00 90.75 236 GLY A CA 1
ATOM 1890 C C . GLY A 1 236 ? 13.962 -4.823 -23.784 1.00 90.75 236 GLY A C 1
ATOM 1891 O O . GLY A 1 236 ? 14.710 -4.811 -22.805 1.00 90.75 236 GLY A O 1
ATOM 1892 N N . ARG A 1 237 ? 13.132 -3.798 -24.023 1.00 88.62 237 ARG A N 1
ATOM 1893 C CA . ARG A 1 237 ? 13.103 -2.599 -23.152 1.00 88.62 237 ARG A CA 1
ATOM 1894 C C . ARG A 1 237 ? 12.399 -2.835 -21.815 1.00 88.62 237 ARG A C 1
ATOM 1896 O O . ARG A 1 237 ? 12.619 -2.080 -20.873 1.00 88.62 237 ARG A O 1
ATOM 1903 N N . TYR A 1 238 ? 11.567 -3.860 -21.729 1.00 92.12 238 TYR A N 1
ATOM 1904 C CA . TYR A 1 238 ? 10.823 -4.265 -20.542 1.00 92.12 238 TYR A CA 1
ATOM 1905 C C . TYR A 1 238 ? 10.487 -5.753 -20.661 1.00 92.12 238 TYR A C 1
ATOM 1907 O O . TYR A 1 238 ? 10.570 -6.323 -21.750 1.00 92.12 238 TYR A O 1
ATOM 1915 N N . SER A 1 239 ? 10.071 -6.365 -19.558 1.00 97.06 239 SER A N 1
ATOM 1916 C CA . SER A 1 239 ? 9.471 -7.697 -19.564 1.00 97.06 239 SER A CA 1
ATOM 1917 C C . SER A 1 239 ? 8.008 -7.620 -19.131 1.00 97.06 239 SER A C 1
ATOM 1919 O O . SER A 1 239 ? 7.572 -6.623 -18.557 1.00 97.06 239 SER A O 1
ATOM 1921 N N . LEU A 1 240 ? 7.240 -8.668 -19.406 1.00 97.06 240 LEU A N 1
ATOM 1922 C CA . LEU A 1 240 ? 5.924 -8.903 -18.809 1.00 97.06 240 LEU A CA 1
ATOM 1923 C C . LEU A 1 240 ? 5.995 -10.123 -17.882 1.00 97.06 240 LEU A C 1
ATOM 1925 O O . LEU A 1 240 ? 6.935 -10.914 -17.974 1.00 97.06 240 LEU A O 1
ATOM 1929 N N . LEU A 1 241 ? 4.996 -10.299 -17.017 1.00 97.12 241 LEU A N 1
ATOM 1930 C CA . LEU A 1 241 ? 4.785 -11.565 -16.308 1.00 97.12 241 LEU A CA 1
ATOM 1931 C C . LEU A 1 241 ? 3.925 -12.498 -17.175 1.00 97.12 241 LEU A C 1
ATOM 1933 O O . LEU A 1 241 ? 2.756 -12.208 -17.426 1.00 97.12 241 LEU A O 1
ATOM 1937 N N . ASP A 1 242 ? 4.503 -13.597 -17.659 1.00 96.69 242 ASP A N 1
ATOM 1938 C CA . ASP A 1 242 ? 3.852 -14.490 -18.624 1.00 96.69 242 ASP A CA 1
ATOM 1939 C C . ASP A 1 242 ? 2.683 -15.250 -17.997 1.00 96.69 242 ASP A C 1
ATOM 1941 O O . ASP A 1 242 ? 2.876 -15.993 -17.040 1.00 96.69 242 ASP A O 1
ATOM 1945 N N . GLY A 1 243 ? 1.472 -15.065 -18.526 1.00 95.31 243 GLY A N 1
ATOM 1946 C CA . GLY A 1 243 ? 0.249 -15.670 -17.986 1.00 95.31 243 GLY A CA 1
ATOM 1947 C C . GLY A 1 243 ? -0.300 -15.001 -16.719 1.00 95.31 243 GLY A C 1
ATOM 1948 O O . GLY A 1 243 ? -1.272 -15.497 -16.146 1.00 95.31 243 GLY A O 1
ATOM 1949 N N . TYR A 1 244 ? 0.286 -13.886 -16.264 1.00 97.50 244 TYR A N 1
ATOM 1950 C CA . TYR A 1 244 ? -0.270 -13.145 -15.132 1.00 97.50 244 TYR A CA 1
ATOM 1951 C C . TYR A 1 244 ? -1.602 -12.478 -15.520 1.00 97.50 244 TYR A C 1
ATOM 1953 O O . TYR A 1 244 ? -1.693 -11.921 -16.614 1.00 97.50 244 TYR A O 1
ATOM 1961 N N . PRO A 1 245 ? -2.635 -12.483 -14.651 1.00 96.44 245 PRO A N 1
ATOM 1962 C CA . PRO A 1 245 ? -3.956 -11.955 -15.007 1.00 96.44 245 PRO A CA 1
ATOM 1963 C C . PRO A 1 245 ? -4.003 -10.471 -15.370 1.00 96.44 245 PRO A C 1
ATOM 1965 O O . PRO A 1 245 ? -4.902 -10.033 -16.083 1.00 96.44 245 PRO A O 1
ATOM 1968 N N . ALA A 1 246 ? -3.065 -9.692 -14.836 1.00 96.12 246 ALA A N 1
ATOM 1969 C CA . ALA A 1 246 ? -2.883 -8.295 -15.189 1.00 96.12 246 ALA A CA 1
ATOM 1970 C C . ALA A 1 246 ? -1.761 -8.170 -16.218 1.00 96.12 246 ALA A C 1
ATOM 1972 O O . ALA A 1 246 ? -0.710 -8.800 -16.082 1.00 96.12 246 ALA A O 1
ATOM 1973 N N . LYS A 1 247 ? -1.935 -7.271 -17.189 1.00 93.56 247 LYS A N 1
ATOM 1974 C CA . LYS A 1 247 ? -0.807 -6.788 -17.985 1.00 93.56 247 LYS A CA 1
ATOM 1975 C C . LYS A 1 247 ? 0.058 -5.919 -17.084 1.00 93.56 247 LYS A C 1
ATOM 1977 O O . LYS A 1 247 ? -0.413 -4.934 -16.525 1.00 93.56 247 LYS A O 1
ATOM 1982 N N . VAL A 1 248 ? 1.312 -6.310 -16.894 1.00 96.19 248 VAL A N 1
ATOM 1983 C CA . VAL A 1 248 ? 2.234 -5.601 -16.002 1.00 96.19 248 VAL A CA 1
ATOM 1984 C C . VAL A 1 248 ? 3.584 -5.459 -16.671 1.00 96.19 248 VAL A C 1
ATOM 1986 O O . VAL A 1 248 ? 4.083 -6.415 -17.259 1.00 96.19 248 VAL A O 1
ATOM 1989 N N . LEU A 1 249 ? 4.185 -4.279 -16.558 1.00 97.56 249 LEU A N 1
ATOM 1990 C CA . LEU A 1 249 ? 5.589 -4.102 -16.895 1.00 97.56 249 LEU A CA 1
ATOM 1991 C C . LEU A 1 249 ? 6.409 -4.645 -15.732 1.00 97.56 249 LEU A C 1
ATOM 1993 O O . LEU A 1 249 ? 6.153 -4.312 -14.575 1.00 97.56 249 LEU A O 1
ATOM 1997 N N . ALA A 1 250 ? 7.384 -5.483 -16.036 1.00 97.81 250 ALA A N 1
ATOM 1998 C CA . ALA A 1 250 ? 8.227 -6.126 -15.056 1.00 97.81 250 ALA A CA 1
ATOM 1999 C C . ALA A 1 250 ? 9.703 -5.906 -15.388 1.00 97.81 250 ALA A C 1
ATOM 2001 O O . ALA A 1 250 ? 10.120 -5.905 -16.550 1.00 97.81 250 ALA A O 1
ATOM 2002 N N . PHE A 1 251 ? 10.475 -5.713 -14.330 1.00 97.81 251 PHE A N 1
ATOM 2003 C CA . PHE A 1 251 ? 11.903 -5.444 -14.332 1.00 97.81 251 PHE A CA 1
ATOM 2004 C C . PHE A 1 251 ? 12.534 -6.291 -13.224 1.00 97.81 251 PHE A C 1
ATOM 2006 O O . PHE A 1 251 ? 11.868 -6.602 -12.231 1.00 97.81 251 PHE A O 1
ATOM 2013 N N . SER A 1 252 ? 13.804 -6.663 -13.371 1.00 95.50 252 SER A N 1
ATOM 2014 C 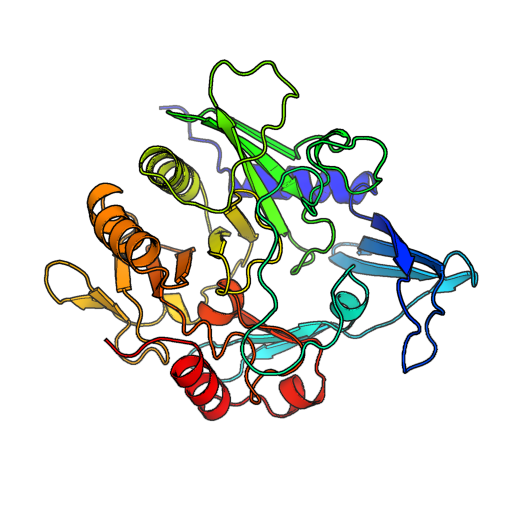CA . SER A 1 252 ? 14.536 -7.262 -12.253 1.00 95.50 252 SER A CA 1
ATOM 2015 C C . SER A 1 252 ? 14.975 -6.168 -11.278 1.00 95.50 252 SER A C 1
ATOM 2017 O O . SER A 1 252 ? 15.072 -4.989 -11.635 1.00 95.50 252 SER A O 1
ATOM 2019 N N . LYS A 1 253 ? 15.232 -6.557 -10.031 1.00 94.94 253 LYS A N 1
ATOM 2020 C CA . LYS A 1 253 ? 15.684 -5.679 -8.940 1.00 94.94 253 LYS A CA 1
ATOM 2021 C C . LYS A 1 253 ? 16.986 -4.918 -9.249 1.00 94.94 253 LYS A C 1
ATOM 2023 O O . LYS A 1 253 ? 17.275 -3.899 -8.628 1.00 94.94 253 LYS A O 1
ATOM 2028 N N . GLU A 1 254 ? 17.748 -5.403 -10.217 1.00 93.81 254 GLU A N 1
ATOM 2029 C CA . GLU A 1 254 ? 19.050 -4.922 -10.665 1.00 93.81 254 GLU A CA 1
ATOM 2030 C C . GLU A 1 254 ? 18.922 -3.894 -11.797 1.00 93.81 254 GLU A C 1
ATOM 2032 O O . GLU A 1 254 ? 19.913 -3.283 -12.198 1.00 93.81 254 GLU A O 1
ATOM 2037 N N . ASN A 1 255 ? 17.718 -3.692 -12.345 1.00 94.50 255 ASN A N 1
ATOM 2038 C CA . ASN A 1 255 ? 17.496 -2.642 -13.328 1.00 94.50 255 ASN A CA 1
ATOM 2039 C C . ASN A 1 255 ? 17.644 -1.248 -12.697 1.00 94.50 255 ASN A C 1
ATOM 2041 O O . ASN A 1 255 ? 17.240 -1.010 -11.560 1.00 94.50 255 ASN A O 1
ATOM 2045 N N . SER A 1 256 ? 18.212 -0.317 -13.469 1.00 95.38 256 SER A N 1
ATOM 2046 C CA . SER A 1 256 ? 18.437 1.056 -13.022 1.00 95.38 256 SER A CA 1
ATOM 2047 C C . SER A 1 256 ? 17.128 1.843 -12.917 1.00 95.38 256 SER A C 1
ATOM 2049 O O . SER A 1 256 ? 16.130 1.524 -13.580 1.00 95.38 256 SER A O 1
ATOM 2051 N N . TRP A 1 257 ? 17.129 2.893 -12.093 1.00 97.12 257 TRP A N 1
ATOM 2052 C CA . TRP A 1 257 ? 15.939 3.713 -11.891 1.00 97.12 257 TRP A CA 1
ATOM 2053 C C . TRP A 1 257 ? 15.508 4.420 -13.178 1.00 97.12 257 TRP A C 1
ATOM 2055 O O . TRP A 1 257 ? 14.309 4.579 -13.377 1.00 97.12 257 TRP A O 1
ATOM 2065 N N . GLU A 1 258 ? 16.429 4.783 -14.077 1.00 97.25 258 GLU A N 1
ATOM 2066 C CA . GLU A 1 258 ? 16.135 5.464 -15.346 1.00 97.25 258 GLU A CA 1
ATOM 2067 C C . GLU A 1 258 ? 15.206 4.618 -16.218 1.00 97.25 258 GLU A C 1
ATOM 2069 O O . GLU A 1 258 ? 14.180 5.101 -16.698 1.00 97.25 258 GLU A O 1
ATOM 2074 N N . LYS A 1 259 ? 15.517 3.320 -16.343 1.00 95.62 259 LYS A N 1
ATOM 2075 C CA . LYS A 1 259 ? 14.736 2.371 -17.148 1.00 95.62 259 LYS A CA 1
ATOM 2076 C C . LYS A 1 259 ? 13.286 2.269 -16.666 1.00 95.62 259 LYS A C 1
ATOM 2078 O O . LYS A 1 259 ? 12.369 2.118 -17.471 1.00 95.62 259 LYS A O 1
ATOM 2083 N N . ILE A 1 260 ? 13.079 2.335 -15.354 1.00 97.44 260 ILE A N 1
ATOM 2084 C CA . ILE A 1 260 ? 11.750 2.276 -14.732 1.00 97.44 260 ILE A CA 1
ATOM 2085 C C . ILE A 1 260 ? 11.071 3.650 -14.809 1.00 97.44 260 ILE A C 1
ATOM 2087 O O . ILE A 1 260 ? 9.870 3.739 -15.078 1.00 97.44 260 ILE A O 1
ATOM 2091 N N . PHE A 1 261 ? 11.835 4.725 -14.598 1.00 98.25 261 PHE A N 1
ATOM 2092 C CA . PHE A 1 261 ? 11.319 6.085 -14.551 1.00 98.25 261 PHE A CA 1
ATOM 2093 C C . PHE A 1 261 ? 10.754 6.538 -15.888 1.00 98.25 261 PHE A C 1
ATOM 2095 O O . PHE A 1 261 ? 9.758 7.252 -15.887 1.00 98.25 261 PHE A O 1
ATOM 2102 N N . ASP A 1 262 ? 11.316 6.098 -17.015 1.00 96.62 262 ASP A N 1
ATOM 2103 C CA . ASP A 1 262 ? 10.757 6.402 -18.333 1.00 96.62 262 ASP A CA 1
ATOM 2104 C C . ASP A 1 262 ? 9.270 6.022 -18.409 1.00 96.62 262 ASP A C 1
ATOM 2106 O O . ASP A 1 262 ? 8.437 6.829 -18.823 1.00 96.62 262 ASP A O 1
ATOM 2110 N N . TRP A 1 263 ? 8.904 4.834 -17.921 1.00 97.62 263 TRP A N 1
ATOM 2111 C CA . TRP A 1 263 ? 7.512 4.379 -17.884 1.00 97.62 263 TRP A CA 1
ATOM 2112 C C . TRP A 1 263 ? 6.668 5.131 -16.856 1.00 97.62 263 TRP A C 1
ATOM 2114 O O . TRP A 1 263 ? 5.557 5.558 -17.173 1.00 97.62 263 TRP A O 1
ATOM 2124 N N . VAL A 1 264 ? 7.201 5.355 -15.651 1.00 98.38 264 VAL A N 1
ATOM 2125 C CA . VAL A 1 264 ? 6.536 6.173 -14.619 1.00 98.38 264 VAL A CA 1
ATOM 2126 C C . VAL A 1 264 ? 6.228 7.572 -15.154 1.00 98.38 264 VAL A C 1
ATOM 2128 O O . VAL A 1 264 ? 5.116 8.074 -14.989 1.00 98.38 264 VAL A O 1
ATOM 2131 N N . HIS A 1 265 ? 7.188 8.196 -15.834 1.00 98.25 265 HIS A N 1
ATOM 2132 C CA . HIS A 1 265 ? 7.044 9.515 -16.423 1.00 98.25 265 HIS A CA 1
ATOM 2133 C C . HIS A 1 265 ? 5.961 9.524 -17.500 1.00 98.25 265 HIS A C 1
ATOM 2135 O O . HIS A 1 265 ? 5.115 10.419 -17.485 1.00 98.25 265 HIS A O 1
ATOM 2141 N N . GLN A 1 266 ? 5.929 8.522 -18.387 1.00 97.69 266 GLN A N 1
ATOM 2142 C CA . GLN A 1 266 ? 4.855 8.402 -19.376 1.00 97.69 266 GLN A CA 1
ATOM 2143 C C . GLN A 1 266 ? 3.486 8.259 -18.708 1.00 97.69 266 GLN A C 1
ATOM 2145 O O . GLN A 1 266 ? 2.547 8.945 -19.109 1.00 97.69 266 GLN A O 1
ATOM 2150 N N . PHE A 1 267 ? 3.351 7.432 -17.670 1.00 98.06 267 PHE A N 1
ATOM 2151 C CA . PHE A 1 267 ? 2.070 7.279 -16.978 1.00 98.06 267 PHE A CA 1
ATOM 2152 C C . PHE A 1 267 ? 1.633 8.572 -16.290 1.00 98.06 267 PHE A C 1
ATOM 2154 O O . PHE A 1 267 ? 0.511 9.026 -16.503 1.00 98.06 267 PHE A O 1
ATOM 2161 N N . GLN A 1 268 ? 2.534 9.239 -15.568 1.00 98.06 268 GLN A N 1
ATOM 2162 C CA . GLN A 1 268 ? 2.237 10.518 -14.919 1.00 98.06 268 GLN A CA 1
ATOM 2163 C C . GLN A 1 268 ? 1.885 11.620 -15.929 1.00 98.06 268 GLN A C 1
ATOM 2165 O O . GLN A 1 268 ? 0.912 12.342 -15.727 1.00 98.06 268 GLN A O 1
ATOM 2170 N N . LYS A 1 269 ? 2.626 11.724 -17.040 1.00 98.19 269 LYS A N 1
ATOM 2171 C CA . LYS A 1 269 ? 2.377 12.711 -18.104 1.00 98.19 269 LYS A CA 1
ATOM 2172 C C . LYS A 1 269 ? 1.011 12.517 -18.764 1.00 98.19 269 LYS A C 1
ATOM 2174 O O . LYS A 1 269 ? 0.344 13.497 -19.078 1.00 98.19 269 LYS A O 1
ATOM 2179 N N . ASN A 1 270 ? 0.593 11.267 -18.952 1.00 97.94 270 ASN A N 1
ATOM 2180 C CA . ASN A 1 270 ? -0.687 10.921 -19.573 1.00 97.94 270 ASN A CA 1
ATOM 2181 C C . ASN A 1 270 ? -1.828 10.755 -18.554 1.00 97.94 270 ASN A C 1
ATOM 2183 O O . ASN A 1 270 ? -2.902 10.288 -18.917 1.00 97.94 270 ASN A O 1
ATOM 2187 N N . SER A 1 271 ? -1.618 11.133 -17.286 1.00 97.19 271 SER A N 1
ATOM 2188 C CA . SER A 1 271 ? -2.599 10.958 -16.202 1.00 97.19 271 SER A CA 1
ATOM 2189 C C . SER A 1 271 ? -3.116 9.518 -16.062 1.00 97.19 271 SER A C 1
ATOM 2191 O O . SER A 1 271 ? -4.263 9.303 -15.674 1.00 97.19 271 SER A O 1
ATOM 2193 N N . ILE A 1 272 ? -2.271 8.532 -16.374 1.00 98.19 272 ILE A N 1
ATOM 2194 C CA . ILE A 1 272 ? -2.554 7.107 -16.212 1.00 98.19 272 ILE A CA 1
ATOM 2195 C C . ILE A 1 272 ? -2.229 6.723 -14.763 1.00 98.19 272 ILE A C 1
ATOM 2197 O O . ILE A 1 272 ? -1.070 6.828 -14.353 1.00 98.19 272 ILE A O 1
ATOM 2201 N N . PRO A 1 273 ? -3.217 6.275 -13.971 1.00 98.31 273 PRO A N 1
ATOM 2202 C CA . PRO A 1 273 ? -2.973 5.741 -12.637 1.00 98.31 273 PRO A CA 1
ATOM 2203 C C . PRO A 1 273 ? -2.071 4.505 -12.697 1.00 98.31 273 PRO A C 1
ATOM 2205 O O . PRO A 1 273 ? -2.125 3.759 -13.666 1.00 98.31 273 PRO A O 1
ATOM 2208 N N . PHE A 1 274 ? -1.256 4.242 -11.679 1.00 98.75 274 PHE A N 1
ATOM 2209 C CA . PHE A 1 274 ? -0.396 3.065 -11.620 1.00 98.75 274 PHE A CA 1
ATOM 2210 C C . PHE A 1 274 ? -0.066 2.620 -10.190 1.00 98.75 274 PHE A C 1
ATOM 2212 O O . PHE A 1 274 ? -0.046 3.407 -9.239 1.00 98.75 274 PHE A O 1
ATOM 2219 N N . ASN A 1 275 ? 0.252 1.336 -10.048 1.00 98.75 275 ASN A N 1
ATOM 2220 C CA . ASN A 1 275 ? 0.964 0.795 -8.895 1.00 98.75 275 ASN A CA 1
ATOM 2221 C C . ASN A 1 275 ? 2.413 0.522 -9.276 1.00 98.75 275 ASN A C 1
ATOM 2223 O O . ASN A 1 275 ? 2.668 -0.050 -10.332 1.00 98.75 275 ASN A O 1
ATOM 2227 N N . LEU A 1 276 ? 3.340 0.873 -8.392 1.00 98.81 276 LEU A N 1
ATOM 2228 C CA . LEU A 1 276 ? 4.730 0.431 -8.444 1.00 98.81 276 LEU A CA 1
ATOM 2229 C C . LEU A 1 276 ? 4.964 -0.505 -7.259 1.00 98.81 276 LEU A C 1
ATOM 2231 O O . LEU A 1 276 ? 4.698 -0.134 -6.118 1.00 98.81 276 LEU A O 1
ATOM 2235 N N . MET A 1 277 ? 5.444 -1.711 -7.525 1.00 98.44 277 MET A N 1
ATOM 2236 C CA . MET A 1 277 ? 5.685 -2.744 -6.524 1.00 98.44 277 MET A CA 1
ATOM 2237 C C . MET A 1 277 ? 7.131 -3.196 -6.626 1.00 98.44 277 MET A C 1
ATOM 2239 O O . MET A 1 277 ? 7.605 -3.519 -7.709 1.00 98.44 277 MET A O 1
ATOM 2243 N N . LEU A 1 278 ? 7.816 -3.225 -5.498 1.00 98.38 278 LEU A N 1
ATOM 2244 C CA . LEU A 1 278 ? 9.175 -3.700 -5.355 1.00 98.38 278 LEU A CA 1
ATOM 2245 C C . LEU A 1 278 ? 9.097 -4.900 -4.413 1.00 98.38 278 LEU A C 1
ATOM 2247 O O . LEU A 1 278 ? 8.799 -4.754 -3.225 1.00 98.38 278 LEU A O 1
ATOM 2251 N N . LEU A 1 279 ? 9.231 -6.095 -4.978 1.00 96.00 279 LEU A N 1
ATOM 2252 C CA . LEU A 1 279 ? 8.838 -7.346 -4.341 1.00 96.00 279 LEU A CA 1
ATOM 2253 C C . LEU A 1 279 ? 9.773 -8.470 -4.790 1.00 96.00 279 LEU A C 1
ATOM 2255 O O . LEU A 1 279 ? 9.925 -8.704 -5.987 1.00 96.00 279 LEU A O 1
ATOM 2259 N N . GLY A 1 280 ? 10.394 -9.156 -3.829 1.00 94.69 280 GLY A N 1
ATOM 2260 C CA . GLY A 1 280 ? 11.344 -10.232 -4.111 1.00 94.69 280 GLY A CA 1
ATOM 2261 C C . GLY A 1 280 ? 12.549 -9.743 -4.919 1.00 94.69 280 GLY A C 1
ATOM 2262 O O . GLY A 1 280 ? 13.279 -8.846 -4.488 1.00 94.69 280 GLY A O 1
ATOM 2263 N N . ASP A 1 281 ? 12.739 -10.333 -6.094 1.00 95.56 281 ASP A N 1
ATOM 2264 C CA . ASP A 1 281 ? 13.745 -9.985 -7.102 1.00 95.56 281 ASP A CA 1
ATOM 2265 C C . ASP A 1 281 ? 13.178 -9.113 -8.241 1.00 95.56 281 ASP A C 1
ATOM 2267 O O . ASP A 1 281 ? 13.805 -8.957 -9.291 1.00 95.56 281 ASP A O 1
ATOM 2271 N N . ARG A 1 282 ? 11.988 -8.526 -8.047 1.00 96.88 282 ARG A N 1
ATOM 2272 C CA . ARG A 1 282 ? 11.214 -7.878 -9.113 1.00 96.88 282 ARG A CA 1
ATOM 2273 C C . ARG A 1 282 ? 10.809 -6.459 -8.769 1.00 96.88 282 ARG A C 1
ATOM 2275 O O . ARG A 1 282 ? 10.493 -6.120 -7.627 1.00 96.88 282 ARG A O 1
ATOM 2282 N N . ILE A 1 283 ? 10.723 -5.653 -9.816 1.00 98.31 283 ILE A N 1
ATOM 2283 C CA . ILE A 1 283 ? 10.063 -4.356 -9.817 1.00 98.31 283 ILE A CA 1
ATOM 2284 C C . ILE A 1 283 ? 8.939 -4.443 -10.845 1.00 98.31 283 ILE A C 1
ATOM 2286 O O . ILE A 1 283 ? 9.171 -4.737 -12.015 1.00 98.31 283 ILE A O 1
ATOM 2290 N N . ILE A 1 284 ? 7.705 -4.238 -10.400 1.00 98.50 284 ILE A N 1
ATOM 2291 C CA . ILE A 1 284 ? 6.499 -4.414 -11.205 1.00 98.50 284 ILE A CA 1
ATOM 2292 C C . ILE A 1 284 ? 5.752 -3.086 -11.247 1.00 98.50 284 ILE A C 1
ATOM 2294 O O . ILE A 1 284 ? 5.423 -2.509 -10.211 1.00 98.50 284 ILE A O 1
ATOM 2298 N N . LEU A 1 285 ? 5.461 -2.619 -12.453 1.00 98.31 285 LEU A N 1
ATOM 2299 C CA . LEU A 1 285 ? 4.698 -1.412 -12.712 1.00 98.31 285 LEU A CA 1
ATOM 2300 C C . LEU A 1 285 ? 3.393 -1.793 -13.419 1.00 98.31 285 LEU A C 1
ATOM 2302 O O . LEU A 1 285 ? 3.393 -2.353 -14.516 1.00 98.31 285 LEU A O 1
ATOM 2306 N N . ILE A 1 286 ? 2.275 -1.491 -12.768 1.00 98.12 286 ILE A N 1
ATOM 2307 C CA . ILE A 1 286 ? 0.932 -1.831 -13.234 1.00 98.12 286 ILE A CA 1
ATOM 2308 C C . ILE A 1 286 ? 0.184 -0.532 -13.477 1.00 98.12 286 ILE A C 1
ATOM 2310 O O . ILE A 1 286 ? -0.298 0.055 -12.509 1.00 98.12 286 ILE A O 1
ATOM 2314 N N . PRO A 1 287 ? 0.062 -0.043 -14.712 1.00 98.12 287 PRO A N 1
ATOM 2315 C CA . PRO A 1 287 ? -0.895 1.012 -14.998 1.00 98.12 287 PRO A CA 1
ATOM 2316 C C . PRO A 1 287 ? -2.328 0.477 -14.852 1.00 98.12 287 PRO A C 1
ATOM 2318 O O . PRO A 1 287 ? -2.665 -0.678 -15.127 1.00 98.12 287 PRO A O 1
ATOM 2321 N N . ARG A 1 288 ? -3.179 1.347 -14.342 1.00 98.25 288 ARG A N 1
ATOM 2322 C CA . ARG A 1 288 ? -4.487 1.041 -13.792 1.00 98.25 288 ARG A CA 1
ATOM 2323 C C . ARG A 1 288 ? -5.550 1.782 -14.576 1.00 98.25 288 ARG A C 1
ATOM 2325 O O . ARG A 1 288 ? -5.347 2.906 -15.029 1.00 98.25 288 ARG A O 1
ATOM 2332 N N . ASN A 1 289 ? -6.710 1.155 -14.692 1.00 97.88 289 ASN A N 1
ATOM 2333 C CA . ASN A 1 289 ? -7.892 1.795 -15.228 1.00 97.88 289 ASN A CA 1
ATOM 2334 C C . ASN A 1 289 ? -8.569 2.612 -14.117 1.00 97.88 289 ASN A C 1
ATOM 2336 O O . ASN A 1 289 ? -9.221 2.050 -13.235 1.00 97.88 289 ASN A O 1
ATOM 2340 N N . GLY A 1 290 ? -8.405 3.937 -14.156 1.00 96.81 290 GLY A N 1
ATOM 2341 C CA . GLY A 1 290 ? -8.974 4.849 -13.158 1.00 96.81 290 GLY A CA 1
ATOM 2342 C C . GLY A 1 290 ? -10.505 4.875 -13.127 1.00 96.81 290 GLY A C 1
ATOM 2343 O O . GLY A 1 290 ? -11.081 5.307 -12.133 1.00 96.81 290 GLY A O 1
ATOM 2344 N N . ASP A 1 291 ? -11.176 4.380 -14.168 1.00 97.69 291 ASP A N 1
ATOM 2345 C CA . ASP A 1 291 ? -12.638 4.288 -14.185 1.00 97.69 291 ASP A CA 1
ATOM 2346 C C . ASP A 1 291 ? -13.150 3.016 -13.491 1.00 97.69 291 ASP A C 1
ATOM 2348 O O . ASP A 1 291 ? -14.320 2.930 -13.118 1.00 97.69 291 ASP A O 1
ATOM 2352 N N . HIS A 1 292 ? -12.251 2.063 -13.231 1.00 97.56 292 HIS A N 1
ATOM 2353 C CA . HIS A 1 292 ? -12.513 0.787 -12.570 1.00 97.56 292 HIS A CA 1
ATOM 2354 C C . HIS A 1 292 ? -11.646 0.624 -11.313 1.00 97.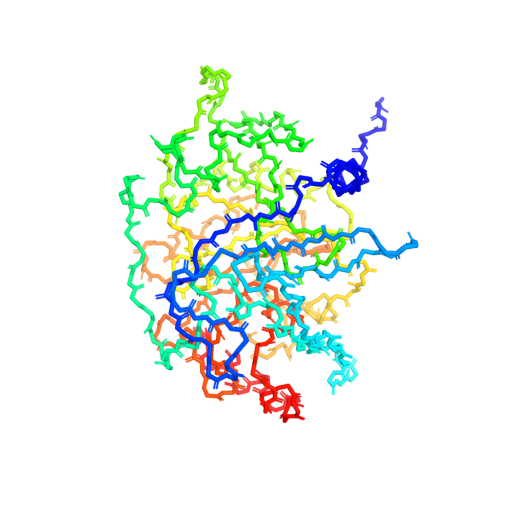56 292 HIS A C 1
ATOM 2356 O O . HIS A 1 292 ? -11.059 -0.429 -11.072 1.00 97.56 292 HIS A O 1
ATOM 2362 N N . GLU A 1 293 ? -11.561 1.662 -10.475 1.00 97.06 293 GLU A N 1
ATOM 2363 C CA . GLU A 1 293 ? -10.852 1.574 -9.188 1.00 97.06 293 GLU A CA 1
ATOM 2364 C C . GLU A 1 293 ? -11.440 0.515 -8.253 1.00 97.06 293 GLU A C 1
ATOM 2366 O O . GLU A 1 293 ? -10.709 -0.128 -7.496 1.00 97.06 293 GLU A O 1
ATOM 2371 N N . ILE A 1 294 ? -12.763 0.356 -8.294 1.00 97.44 294 ILE A N 1
ATOM 2372 C CA . ILE A 1 294 ? -13.517 -0.637 -7.533 1.00 97.44 294 ILE A CA 1
ATOM 2373 C C . ILE A 1 294 ? -14.412 -1.390 -8.506 1.00 97.44 294 ILE A C 1
ATOM 2375 O O . ILE A 1 294 ? -15.147 -0.787 -9.283 1.00 97.44 294 ILE A O 1
ATOM 2379 N N . VAL A 1 295 ? -14.361 -2.715 -8.461 1.00 97.69 295 VAL A N 1
ATOM 2380 C CA . VAL A 1 295 ? -15.082 -3.588 -9.392 1.00 97.69 295 VAL A CA 1
ATOM 2381 C C . VAL A 1 295 ? -16.037 -4.502 -8.637 1.00 97.69 295 VAL A C 1
ATOM 2383 O O . VAL A 1 295 ? -15.844 -4.789 -7.459 1.00 97.69 295 VAL A O 1
ATOM 2386 N N . SER A 1 296 ? -17.076 -4.974 -9.322 1.00 97.19 296 SER A N 1
ATOM 2387 C CA . SER A 1 296 ? -18.104 -5.872 -8.771 1.00 97.19 296 SER A CA 1
ATOM 2388 C C . SER A 1 296 ? -17.545 -7.163 -8.162 1.00 97.19 296 SER A C 1
ATOM 2390 O O . SER A 1 296 ? -18.149 -7.763 -7.279 1.00 97.19 296 SER A O 1
ATOM 2392 N N . GLU A 1 297 ? -16.387 -7.603 -8.639 1.00 97.44 297 GLU A N 1
ATOM 2393 C CA . GLU A 1 297 ? -15.684 -8.793 -8.189 1.00 97.44 297 GLU A CA 1
ATOM 2394 C C . GLU A 1 297 ? -15.130 -8.610 -6.772 1.00 97.44 297 GLU A C 1
ATOM 2396 O O . GLU A 1 297 ? -15.137 -9.555 -5.989 1.00 97.44 297 GLU A O 1
ATOM 2401 N N . PHE A 1 298 ? -14.723 -7.399 -6.407 1.00 96.06 298 PHE A N 1
ATOM 2402 C CA . PHE A 1 298 ? -14.228 -7.071 -5.073 1.00 96.06 298 PHE A CA 1
ATOM 2403 C C . PHE A 1 298 ? -14.864 -5.750 -4.623 1.00 96.06 298 PHE A C 1
ATOM 2405 O O . PHE A 1 298 ? -14.224 -4.699 -4.688 1.00 96.06 298 PHE A O 1
ATOM 2412 N N . PRO A 1 299 ? -16.151 -5.780 -4.225 1.00 93.25 299 PRO A N 1
ATOM 2413 C CA . PRO A 1 299 ? -16.872 -4.587 -3.817 1.00 93.25 299 PRO A CA 1
ATOM 2414 C C . PRO A 1 299 ? -16.333 -4.025 -2.497 1.00 93.25 299 PRO A C 1
ATOM 2416 O O . PRO A 1 299 ? -15.657 -4.690 -1.711 1.00 93.25 299 PRO A O 1
ATOM 2419 N N . GLY A 1 300 ? -16.665 -2.762 -2.237 1.00 85.50 300 GLY A N 1
ATOM 2420 C CA . GLY A 1 300 ? -16.375 -2.079 -0.980 1.00 85.50 300 GLY A CA 1
ATOM 2421 C C . GLY A 1 300 ? -14.987 -1.441 -0.911 1.00 85.50 300 GLY A C 1
ATOM 2422 O O . GLY A 1 300 ? -14.886 -0.311 -0.440 1.00 85.50 300 GLY A O 1
ATOM 2423 N N . ASN A 1 301 ? -13.936 -2.095 -1.414 1.00 85.81 301 ASN A N 1
ATOM 2424 C CA . ASN A 1 301 ? -12.578 -1.543 -1.448 1.00 85.81 301 ASN A CA 1
ATOM 2425 C C . ASN A 1 301 ? -11.858 -1.865 -2.764 1.00 85.81 301 ASN A C 1
ATOM 2427 O O . ASN A 1 301 ? -11.986 -2.955 -3.305 1.00 85.81 301 ASN A O 1
ATOM 2431 N N . GLY A 1 302 ? -11.049 -0.921 -3.250 1.00 87.62 302 GLY A N 1
ATOM 2432 C CA . GLY A 1 302 ? -10.212 -1.140 -4.429 1.00 87.62 302 GLY A CA 1
ATOM 2433 C C . GLY A 1 302 ? -9.027 -2.062 -4.140 1.00 87.62 302 GLY A C 1
ATOM 2434 O O . GLY A 1 302 ? -8.440 -2.022 -3.055 1.00 87.62 302 GLY A O 1
ATOM 2435 N N . LEU A 1 303 ? -8.635 -2.853 -5.139 1.00 95.56 303 LEU A N 1
ATOM 2436 C CA . LEU A 1 303 ? -7.398 -3.631 -5.114 1.00 95.56 303 LEU A CA 1
ATOM 2437 C C . LEU A 1 303 ? -6.215 -2.701 -5.409 1.00 95.56 303 LEU A C 1
ATOM 2439 O O . LEU A 1 303 ? -6.038 -2.242 -6.536 1.00 95.56 303 LEU A O 1
ATOM 2443 N N . ALA A 1 304 ? -5.439 -2.369 -4.379 1.00 96.62 304 ALA A N 1
ATOM 2444 C CA . ALA A 1 304 ? -4.181 -1.624 -4.500 1.00 96.62 304 ALA A CA 1
ATOM 2445 C C . ALA A 1 304 ? -3.008 -2.580 -4.810 1.00 96.62 304 ALA A C 1
ATOM 2447 O O . ALA A 1 304 ? -3.232 -3.766 -5.041 1.00 96.62 304 ALA A O 1
ATOM 2448 N N . ALA A 1 305 ? -1.764 -2.093 -4.760 1.00 98.12 305 ALA A N 1
ATOM 2449 C CA . ALA A 1 305 ? -0.554 -2.884 -5.019 1.00 98.12 305 ALA A CA 1
ATOM 2450 C C . ALA A 1 305 ? -0.537 -4.275 -4.352 1.00 98.12 305 ALA A C 1
ATOM 2452 O O . ALA A 1 305 ? -0.313 -5.259 -5.039 1.00 98.12 305 ALA A O 1
ATOM 2453 N N . LEU A 1 306 ? -0.840 -4.392 -3.052 1.00 97.62 306 LEU A N 1
ATOM 2454 C CA . LEU A 1 306 ? -0.860 -5.693 -2.358 1.00 97.62 306 LEU A CA 1
ATOM 2455 C C . LEU A 1 306 ? -1.867 -6.688 -2.972 1.00 97.62 306 LEU A C 1
ATOM 2457 O O . LEU A 1 306 ? -1.569 -7.866 -3.148 1.00 97.62 306 LEU A O 1
ATOM 2461 N N . GLY A 1 307 ? -3.056 -6.202 -3.344 1.00 97.69 307 GLY A N 1
ATOM 2462 C CA . GLY A 1 307 ? -4.047 -7.017 -4.047 1.00 97.69 307 GLY A CA 1
ATOM 2463 C C . GLY A 1 307 ? -3.529 -7.453 -5.412 1.00 97.69 307 GLY A C 1
ATOM 2464 O O . GLY A 1 307 ? -3.596 -8.631 -5.749 1.00 97.69 307 GLY A O 1
ATOM 2465 N N . MET A 1 308 ? -2.935 -6.508 -6.144 1.00 98.00 308 MET A N 1
ATOM 2466 C CA . MET A 1 308 ? -2.350 -6.721 -7.467 1.00 98.00 308 MET A CA 1
ATOM 2467 C C . MET A 1 308 ? -1.040 -7.523 -7.460 1.00 98.00 308 MET A C 1
ATOM 2469 O O . MET A 1 308 ? -0.563 -7.864 -8.534 1.00 98.00 308 MET A O 1
ATOM 2473 N N . SER A 1 309 ? -0.448 -7.823 -6.298 1.00 97.44 309 SER A N 1
ATOM 2474 C CA . SER A 1 309 ? 0.692 -8.742 -6.170 1.00 97.44 309 SER A CA 1
ATOM 2475 C C . SER A 1 309 ? 0.270 -10.165 -5.797 1.00 97.44 309 SER A C 1
ATOM 2477 O O . SER A 1 309 ? 1.075 -11.093 -5.894 1.00 97.44 309 SER A O 1
ATOM 2479 N N . GLY A 1 310 ? -0.996 -10.363 -5.418 1.00 97.00 310 GLY A N 1
ATOM 2480 C CA . GLY A 1 310 ? -1.570 -11.675 -5.134 1.00 97.00 310 GLY A CA 1
ATOM 2481 C C . GLY A 1 310 ? -2.146 -11.862 -3.734 1.00 97.00 310 GLY A C 1
ATOM 2482 O O . GLY A 1 310 ? -2.728 -12.915 -3.495 1.00 97.00 310 GLY A O 1
ATOM 2483 N N . LYS A 1 311 ? -2.035 -10.881 -2.823 1.00 97.56 311 LYS A N 1
ATOM 2484 C CA . LYS A 1 311 ? -2.706 -10.913 -1.509 1.00 97.56 311 LYS A CA 1
ATOM 2485 C C . LYS A 1 311 ? -3.883 -9.940 -1.499 1.00 97.56 311 LYS A C 1
ATOM 2487 O O . LYS A 1 311 ? -3.756 -8.750 -1.218 1.00 97.56 311 LYS A O 1
ATOM 2492 N N . ILE A 1 312 ? -5.063 -10.450 -1.822 1.00 97.62 312 ILE A N 1
ATOM 2493 C CA . ILE A 1 312 ? -6.299 -9.672 -1.886 1.00 97.62 312 ILE A CA 1
ATOM 2494 C C . ILE A 1 312 ? -6.901 -9.562 -0.490 1.00 97.62 312 ILE A C 1
ATOM 2496 O O . ILE A 1 312 ? -7.229 -10.571 0.122 1.00 97.62 312 ILE A O 1
ATOM 2500 N N . VAL A 1 313 ? -7.105 -8.336 -0.006 1.00 96.62 313 VAL A N 1
ATOM 2501 C CA . VAL A 1 313 ? -7.751 -8.079 1.288 1.00 96.62 313 VAL A CA 1
ATOM 2502 C C . VAL A 1 313 ? -9.116 -7.444 1.060 1.00 96.62 313 VAL A C 1
ATOM 2504 O O . VAL A 1 313 ? -9.204 -6.364 0.476 1.00 96.62 313 VAL A O 1
ATOM 2507 N N . THR A 1 314 ? -10.173 -8.095 1.540 1.00 96.25 314 THR A N 1
ATOM 2508 C CA . THR A 1 314 ? -11.562 -7.640 1.415 1.00 96.25 314 THR A CA 1
ATOM 2509 C C . THR A 1 314 ? -12.220 -7.450 2.782 1.00 96.25 314 THR A C 1
ATOM 2511 O O . THR A 1 314 ? -11.879 -8.118 3.757 1.00 96.25 314 THR A O 1
ATOM 2514 N N . ILE A 1 315 ? -13.175 -6.522 2.844 1.00 93.62 315 ILE A N 1
ATOM 2515 C CA . ILE A 1 315 ? -14.100 -6.349 3.980 1.00 93.62 315 ILE A CA 1
ATOM 2516 C C . ILE A 1 315 ? -15.482 -6.935 3.679 1.00 93.62 315 ILE A C 1
ATOM 2518 O O . ILE A 1 315 ? -16.383 -6.864 4.508 1.00 93.62 315 ILE A O 1
ATOM 2522 N N . ASP A 1 316 ? -15.678 -7.438 2.461 1.00 94.75 316 ASP A N 1
ATOM 2523 C CA . ASP A 1 316 ? -16.937 -8.010 2.020 1.00 94.75 316 ASP A CA 1
ATOM 2524 C C . ASP A 1 316 ? -16.886 -9.540 2.197 1.00 94.75 316 ASP A C 1
ATOM 2526 O O . ASP A 1 316 ? -16.080 -10.201 1.524 1.00 94.75 316 ASP A O 1
ATOM 2530 N N . PRO A 1 317 ? -17.711 -10.108 3.098 1.00 94.81 317 PRO A N 1
ATOM 2531 C CA . PRO A 1 317 ? -17.703 -11.541 3.376 1.00 94.81 317 PRO A CA 1
ATOM 2532 C C . PRO A 1 317 ? -18.203 -12.368 2.186 1.00 94.81 317 PRO A C 1
ATOM 2534 O O . PRO A 1 317 ? -17.738 -13.486 1.975 1.00 94.81 317 PRO A O 1
ATOM 2537 N N . GLU A 1 318 ? -19.096 -11.826 1.355 1.00 96.25 318 GLU A N 1
ATOM 2538 C CA . GLU A 1 318 ? -19.576 -12.501 0.150 1.00 96.25 318 GLU A CA 1
ATOM 2539 C C . GLU A 1 318 ? -18.477 -12.553 -0.918 1.00 96.25 318 GLU A C 1
ATOM 2541 O O . GLU A 1 318 ? -18.273 -13.589 -1.557 1.00 96.25 318 GLU A O 1
ATOM 2546 N N . ALA A 1 319 ? -17.727 -11.461 -1.087 1.00 96.75 319 ALA A N 1
ATOM 2547 C CA . ALA A 1 319 ? -16.572 -11.425 -1.978 1.00 96.75 319 ALA A CA 1
ATOM 2548 C C . ALA A 1 319 ? -15.494 -12.426 -1.543 1.00 96.75 319 ALA A C 1
ATOM 2550 O O . ALA A 1 319 ? -14.939 -13.122 -2.391 1.00 96.75 319 ALA A O 1
ATOM 2551 N N . TYR A 1 320 ? -15.241 -12.543 -0.234 1.00 97.81 320 TYR A N 1
ATOM 2552 C CA . TYR A 1 320 ? -14.339 -13.554 0.322 1.00 97.81 320 TYR A CA 1
ATOM 2553 C C . TYR A 1 320 ? -14.852 -14.980 0.079 1.00 97.81 320 TYR A C 1
ATOM 2555 O O . TYR A 1 320 ? -14.112 -15.841 -0.402 1.00 97.81 320 TYR A O 1
ATOM 2563 N N . ALA A 1 321 ? -16.129 -15.249 0.361 1.00 97.81 321 ALA A N 1
ATOM 2564 C CA . ALA A 1 321 ? -16.722 -16.572 0.184 1.00 97.81 321 ALA A CA 1
ATOM 2565 C C . ALA A 1 321 ? -16.661 -17.032 -1.282 1.00 97.81 321 ALA A C 1
ATOM 2567 O O . ALA A 1 321 ? -16.267 -18.165 -1.553 1.00 97.81 321 ALA A O 1
ATOM 2568 N N . LYS A 1 322 ? -16.972 -16.131 -2.221 1.00 97.38 322 LYS A N 1
ATOM 2569 C CA . LYS A 1 322 ? -17.073 -16.402 -3.664 1.00 97.38 322 LYS A CA 1
ATOM 2570 C C . LYS A 1 322 ? -15.789 -16.120 -4.454 1.00 97.38 322 LYS A C 1
ATOM 2572 O O . LYS A 1 322 ? -15.847 -16.069 -5.684 1.00 97.38 322 LYS A O 1
ATOM 2577 N N . VAL A 1 323 ? -14.658 -15.864 -3.794 1.00 98.00 323 VAL A N 1
ATOM 2578 C CA . VAL A 1 323 ? -13.390 -15.637 -4.499 1.00 98.00 323 VAL A CA 1
ATOM 2579 C C . VAL A 1 323 ? -12.968 -16.907 -5.237 1.00 98.00 323 VAL A C 1
ATOM 2581 O O . VAL A 1 323 ? -12.926 -17.994 -4.666 1.00 98.00 323 VAL A O 1
ATOM 2584 N N . THR A 1 324 ? -12.656 -16.754 -6.518 1.00 97.81 324 THR A N 1
ATOM 2585 C CA . THR A 1 324 ? -12.133 -17.805 -7.393 1.00 97.81 324 THR A CA 1
ATOM 2586 C C . THR A 1 324 ? -11.057 -17.205 -8.285 1.00 97.81 324 THR A C 1
ATOM 2588 O O . THR A 1 324 ? -10.976 -15.980 -8.428 1.00 97.81 324 THR A O 1
ATOM 2591 N N . ARG A 1 325 ? -10.262 -18.060 -8.932 1.00 97.50 325 ARG A N 1
ATOM 2592 C CA . ARG A 1 325 ? -9.277 -17.625 -9.924 1.00 97.50 325 ARG A CA 1
ATOM 2593 C C . ARG A 1 325 ? -9.904 -16.783 -11.040 1.00 97.50 325 ARG A C 1
ATOM 2595 O O . ARG A 1 325 ? -9.481 -15.655 -11.265 1.00 97.50 325 ARG A O 1
ATOM 2602 N N . GLU A 1 326 ? -10.973 -17.274 -11.658 1.00 98.00 326 GLU A N 1
ATOM 2603 C CA . GLU A 1 326 ? -11.696 -16.561 -12.721 1.00 98.00 326 GLU A CA 1
ATOM 2604 C C . GLU A 1 326 ? -12.175 -15.168 -12.268 1.00 98.00 326 GLU A C 1
ATOM 2606 O O . GLU A 1 326 ? -12.120 -14.193 -13.017 1.00 98.00 326 GLU A O 1
ATOM 2611 N N . ARG A 1 327 ? -12.624 -15.042 -11.012 1.00 97.94 327 ARG A N 1
ATOM 2612 C CA . ARG A 1 327 ? -13.063 -13.760 -10.444 1.00 97.94 327 ARG A CA 1
ATOM 2613 C C . ARG A 1 327 ? -11.898 -12.786 -10.258 1.00 97.94 327 ARG A C 1
ATOM 2615 O O . ARG A 1 327 ? -12.069 -11.593 -10.498 1.00 97.94 327 ARG A O 1
ATOM 2622 N N . ILE A 1 328 ? -10.724 -13.279 -9.862 1.00 98.25 328 ILE A N 1
ATOM 2623 C CA . ILE A 1 328 ? -9.491 -12.480 -9.795 1.00 98.25 328 ILE A CA 1
ATOM 2624 C C . ILE A 1 328 ? -9.096 -12.002 -11.192 1.00 98.25 328 ILE A C 1
ATOM 2626 O O . ILE A 1 328 ? -8.816 -10.819 -11.370 1.00 98.25 328 ILE A O 1
ATOM 2630 N N . GLU A 1 329 ? -9.136 -12.885 -12.187 1.00 97.94 329 GLU A N 1
ATOM 2631 C CA . GLU A 1 329 ? -8.798 -12.547 -13.571 1.00 97.94 329 GLU A CA 1
ATOM 2632 C C . GLU A 1 329 ? -9.712 -11.468 -14.142 1.00 97.94 329 GLU A C 1
ATOM 2634 O O . GLU A 1 329 ? -9.226 -10.442 -14.619 1.00 97.94 329 GLU A O 1
ATOM 2639 N N . LYS A 1 330 ? -11.032 -11.636 -14.004 1.00 98.00 330 LYS A N 1
ATOM 2640 C CA . LYS A 1 330 ? -12.014 -10.628 -14.431 1.00 98.00 330 LYS A CA 1
ATOM 2641 C C . LYS A 1 330 ? -11.799 -9.286 -13.739 1.00 98.00 330 LYS A C 1
ATOM 2643 O O . LYS A 1 330 ? -11.894 -8.240 -14.381 1.00 98.00 330 LYS A O 1
ATOM 2648 N N . ALA A 1 331 ? -11.489 -9.300 -12.441 1.00 98.06 331 ALA A N 1
ATOM 2649 C CA . ALA A 1 331 ? -11.168 -8.080 -11.714 1.00 98.06 331 ALA A CA 1
ATOM 2650 C C . ALA A 1 331 ? -9.921 -7.403 -12.298 1.00 98.06 331 ALA A C 1
ATOM 2652 O O . ALA A 1 331 ? -9.963 -6.223 -12.630 1.00 98.06 331 ALA A O 1
ATOM 2653 N N . PHE A 1 332 ? -8.825 -8.142 -12.470 1.00 98.00 332 PHE A N 1
ATOM 2654 C CA . PHE A 1 332 ? -7.554 -7.587 -12.935 1.00 98.00 332 PHE A CA 1
ATOM 2655 C C . PHE A 1 332 ? -7.665 -7.034 -14.359 1.00 98.00 332 PHE A C 1
ATOM 2657 O O . PHE A 1 332 ? -7.179 -5.931 -14.611 1.00 98.00 332 PHE A O 1
ATOM 2664 N N . GLN A 1 333 ? -8.377 -7.727 -15.249 1.00 97.12 333 GLN A N 1
ATOM 2665 C CA . GLN A 1 333 ? -8.664 -7.261 -16.610 1.00 97.12 333 GLN A CA 1
ATOM 2666 C C . GLN A 1 333 ? -9.419 -5.926 -16.620 1.00 97.12 333 GLN A C 1
ATOM 2668 O O . GLN A 1 333 ? -9.069 -5.030 -17.376 1.00 97.12 333 GLN A O 1
ATOM 2673 N N . LYS A 1 334 ? -10.419 -5.746 -15.747 1.00 97.38 334 LYS A N 1
ATOM 2674 C CA . LYS A 1 334 ? -11.145 -4.466 -15.631 1.00 97.38 334 LYS A CA 1
ATOM 2675 C C . LYS A 1 334 ? -10.280 -3.353 -15.042 1.00 97.38 334 LYS A C 1
ATOM 2677 O O . LYS A 1 334 ? -10.370 -2.203 -15.461 1.00 97.38 334 LYS A O 1
ATOM 2682 N N . MET A 1 335 ? -9.485 -3.686 -14.026 1.00 97.81 335 MET A N 1
ATOM 2683 C CA . MET A 1 335 ? -8.740 -2.725 -13.207 1.00 97.81 335 MET A CA 1
ATOM 2684 C C . MET A 1 335 ? -7.412 -2.277 -13.823 1.00 97.81 335 MET A C 1
ATOM 2686 O O . MET A 1 335 ? -6.779 -1.363 -13.284 1.00 97.81 335 MET A O 1
ATOM 2690 N N . THR A 1 336 ? -6.965 -2.915 -14.900 1.00 97.56 336 THR A N 1
ATOM 2691 C CA . THR A 1 336 ? -5.729 -2.585 -15.617 1.00 97.56 336 THR A CA 1
ATOM 2692 C C . THR A 1 336 ? -6.050 -2.109 -17.026 1.00 97.56 336 THR A C 1
ATOM 2694 O O . THR A 1 336 ? -7.153 -2.323 -17.523 1.00 97.56 336 THR A O 1
ATOM 2697 N N . LEU A 1 337 ? -5.133 -1.356 -17.629 1.00 94.94 337 LEU A N 1
ATOM 2698 C CA . LEU A 1 337 ? -5.299 -0.937 -19.017 1.00 94.94 337 LEU A CA 1
ATOM 2699 C C . LEU A 1 337 ? -4.844 -2.054 -19.960 1.00 94.94 337 LEU A C 1
ATOM 2701 O O . LEU A 1 337 ? -3.930 -2.817 -19.654 1.00 94.94 337 LEU A O 1
ATOM 2705 N N . ASP A 1 338 ? -5.463 -2.111 -21.132 1.00 85.56 338 ASP A N 1
ATOM 2706 C CA . ASP A 1 338 ? -4.884 -2.796 -22.275 1.00 85.56 338 ASP A CA 1
ATOM 2707 C C . ASP A 1 338 ? -4.022 -1.787 -23.038 1.00 85.56 338 ASP A C 1
ATOM 2709 O O . ASP A 1 338 ? -4.502 -0.712 -23.400 1.00 85.56 338 ASP A O 1
ATOM 2713 N N . TRP A 1 339 ? -2.753 -2.119 -23.266 1.00 72.62 339 TRP A N 1
ATOM 2714 C CA . TRP A 1 339 ? -1.860 -1.378 -24.159 1.00 72.62 339 TRP A CA 1
ATOM 2715 C C . TRP A 1 339 ? -1.164 -2.312 -25.136 1.00 72.62 339 TRP A C 1
ATOM 2717 O O . TRP A 1 339 ? -1.016 -3.518 -24.804 1.00 72.62 339 TRP A O 1
#

Secondary structure (DSSP, 8-state):
------HHHHHHHHHHHHHHTTTTEEEEE-SS--TTSS--TT-EEEEEEEEETTEEEEEEEETTTTEE----EEEEE-STT--EEEEEGGGGSSTT-SPBPSBPPPPPP--GGG-TT-TT-TTSTT-TTSSPPSEEEE-SSEEEEEEE-SS-SSTT-EEEEEEEETTSPTT------S---HHHHHHHHHHHHT-SSEEEEEE-TTTT---SS--EEEEE--S--HHHHSPEEE-SS-EEETT-SS--EEEETTS-HHHHHHHHHHHHHTT--EEEEEETTEEEEEEB-GGGSBBTTB-BS---HHHHHTEEEES-HHHHHT--HHHHHHHHHHHB---